Protein AF-A0A9E3LIC2-F1 (afdb_monomer)

pLDDT: mean 91.2, std 12.36, range [37.72, 98.75]

Sequence (199 aa):
MDVQGHLEVRYRPAIDVEEVADLVDVQELLLVLDQEDGPARLAEIGRKRLPRPDDDSPNWGHVRQVAEDVAAFEDVLGDWTYSTQTQGERHQSATVVAAEGTWTLRRSGRSTELALDLAPRIDDEHVLAQLGIGAADRFVLTVKNPRARGEAGLDDDDRADYPDDLQAAFDGNRWAPADPIELLDHVGAEFLLVPVGSD

Foldseek 3Di:
DKWKFKKFWKWWADWPDPDDQAQVRTDWIWIFGFTPPAKTWIKTWPSLADDAQPDPDWTKIFTADIGRGPVVCCVVQAKDWDADPPDGIITTHGIDGQWIDMWMWADDPFFIKIFADIDGPDPDPSHCVNRVNPNAGMWTKKWFQLPDDDDDADDNVQAWDDDPVLSCQCVPPGIGHCVVVCCRNTGRTMMTTHGDDDD

Radius of gyration: 16.98 Å; Cα contacts (8 Å, |Δi|>4): 464; chains: 1; bounding box: 48×37×42 Å

Secondary structure (DSSP, 8-state):
-EEEEEEEEEEEEPTT-SS--SGGGEEEEEEEEEETTS-EEEEEETTSS---TT-SSPEEEEEEEEESSGGGGHHHHS-EEEEETTTEEEEEPPPEEEEEEEEEEEEETTEEEEEEEEEE-SS-HHHHHHTTTTT-SEEEEEEEPTTS--SSSS-GGGS----HHHHHTTTT-SEEES-SGGGGSSTT-EEEEEEPP--

Nearest PDB structures (foldseek):
  5u9m-assembly2_D  TM=1.844E-01  e=1.161E+00  Saccharomyces cerevisiae S288C
  1qup-assembly1_B  TM=1.833E-01  e=1.366E+00  Saccharomyces cerevisiae
  3qrc-assembly1_A  TM=2.089E-01  e=2.344E+00  Yersinia pestis

Structure (mmCIF, N/CA/C/O backbone):
data_AF-A0A9E3LIC2-F1
#
_entry.id   AF-A0A9E3LIC2-F1
#
loop_
_atom_site.group_PDB
_atom_site.id
_atom_site.type_symbol
_atom_site.label_atom_id
_atom_site.label_alt_id
_atom_site.label_comp_id
_atom_site.label_asym_id
_atom_site.label_entity_id
_atom_site.label_seq_id
_atom_site.pdbx_PDB_ins_code
_atom_site.Cartn_x
_atom_site.Cartn_y
_atom_site.Cartn_z
_atom_site.occupancy
_atom_site.B_iso_or_equiv
_atom_site.auth_seq_id
_atom_site.auth_comp_id
_atom_site.auth_asym_id
_atom_site.auth_atom_id
_atom_site.pdbx_PDB_model_num
ATOM 1 N N . MET A 1 1 ? 14.471 7.861 -10.692 1.00 84.31 1 MET A N 1
ATOM 2 C CA . MET A 1 1 ? 13.023 7.979 -10.474 1.00 84.31 1 MET A CA 1
ATOM 3 C C . MET A 1 1 ? 12.781 8.631 -9.125 1.00 84.31 1 MET A C 1
ATOM 5 O O . MET A 1 1 ? 13.516 8.321 -8.186 1.00 84.31 1 MET A O 1
ATOM 9 N N . ASP A 1 2 ? 11.810 9.535 -9.076 1.00 91.81 2 ASP A N 1
ATOM 10 C CA . ASP A 1 2 ? 11.278 10.159 -7.867 1.00 91.81 2 ASP A CA 1
ATOM 11 C C . ASP A 1 2 ? 9.781 10.373 -8.121 1.00 91.81 2 ASP A C 1
ATOM 13 O O . ASP A 1 2 ? 9.427 11.062 -9.080 1.00 91.81 2 ASP A O 1
ATOM 17 N N . VAL A 1 3 ? 8.926 9.681 -7.373 1.00 96.38 3 VAL A N 1
ATOM 18 C CA . VAL A 1 3 ? 7.467 9.789 -7.488 1.00 96.38 3 VAL A CA 1
ATOM 19 C C . VAL A 1 3 ? 6.849 9.963 -6.110 1.00 96.38 3 VAL A C 1
ATOM 21 O O . VAL A 1 3 ? 7.448 9.591 -5.098 1.00 96.38 3 VAL A O 1
ATOM 24 N N . GLN A 1 4 ? 5.630 10.483 -6.075 1.00 98.12 4 GLN A N 1
ATOM 25 C CA . GLN A 1 4 ? 4.919 10.746 -4.836 1.00 98.12 4 GLN A CA 1
ATOM 26 C C . GLN A 1 4 ? 3.406 10.677 -5.029 1.00 98.12 4 GLN A C 1
ATOM 28 O O . GLN A 1 4 ? 2.904 10.623 -6.158 1.00 98.12 4 GLN A O 1
ATOM 33 N N . GLY A 1 5 ? 2.692 10.681 -3.911 1.00 98.25 5 GLY A N 1
ATOM 34 C CA . GLY A 1 5 ? 1.245 10.602 -3.912 1.00 98.25 5 GLY A CA 1
ATOM 35 C C . GLY A 1 5 ? 0.621 10.700 -2.530 1.00 98.25 5 GLY A C 1
ATOM 36 O O . GLY A 1 5 ? 1.312 10.799 -1.509 1.00 98.25 5 GLY A O 1
ATOM 37 N N . HIS A 1 6 ? -0.705 10.630 -2.507 1.00 98.56 6 HIS A N 1
ATOM 38 C CA . HIS A 1 6 ? -1.477 10.457 -1.286 1.00 98.56 6 HIS A CA 1
ATOM 39 C C . HIS A 1 6 ? -1.506 8.979 -0.879 1.00 98.56 6 HIS A C 1
ATOM 41 O O . HIS A 1 6 ? -1.475 8.081 -1.724 1.00 98.56 6 HIS A O 1
ATOM 47 N N . LEU A 1 7 ? -1.514 8.725 0.429 1.00 98.12 7 LEU A N 1
ATOM 48 C CA . LEU A 1 7 ? -1.564 7.388 1.009 1.00 98.12 7 LEU A CA 1
ATOM 49 C C . LEU A 1 7 ? -2.681 7.303 2.045 1.00 98.12 7 LEU A C 1
ATOM 51 O O . LEU A 1 7 ? -2.724 8.114 2.968 1.00 98.12 7 LEU A O 1
ATOM 55 N N . GLU A 1 8 ? -3.469 6.234 1.976 1.00 98.56 8 GLU A N 1
ATOM 56 C CA . GLU A 1 8 ? -4.259 5.747 3.107 1.00 98.56 8 GLU A CA 1
ATOM 57 C C . GLU A 1 8 ? -3.765 4.367 3.553 1.00 98.56 8 GLU A C 1
ATOM 59 O O . GLU A 1 8 ? -3.581 3.455 2.743 1.00 98.56 8 GLU A O 1
ATOM 64 N N . VAL A 1 9 ? -3.602 4.194 4.863 1.00 98.56 9 VAL A N 1
ATOM 65 C CA . VAL A 1 9 ? -3.387 2.894 5.501 1.00 98.56 9 VAL A CA 1
ATOM 66 C C . VAL A 1 9 ? -4.723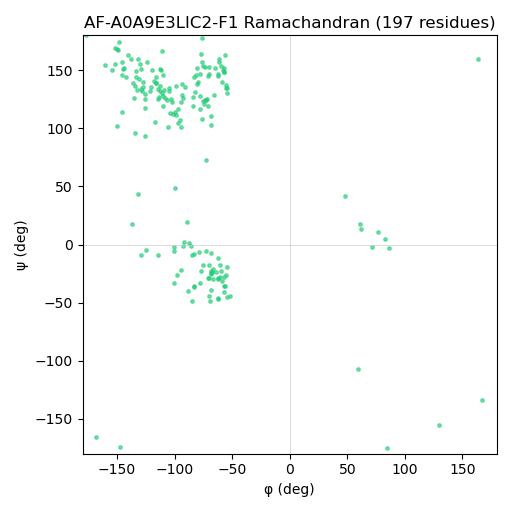 2.435 6.063 1.00 98.56 9 VAL A C 1
ATOM 68 O O . VAL A 1 9 ? -5.245 3.025 7.014 1.00 98.56 9 VAL A O 1
ATOM 71 N N . ARG A 1 10 ? -5.287 1.384 5.471 1.00 98.25 10 ARG A N 1
ATOM 72 C CA . ARG A 1 10 ? -6.613 0.866 5.816 1.00 98.25 10 ARG A CA 1
ATOM 73 C C . ARG A 1 10 ? -6.498 -0.545 6.363 1.00 98.25 10 ARG A C 1
ATOM 75 O O . ARG A 1 10 ? -5.686 -1.324 5.877 1.00 98.25 10 ARG A O 1
ATOM 82 N N . TYR A 1 11 ? -7.323 -0.903 7.335 1.00 97.31 11 TYR A N 1
ATOM 83 C CA . TYR A 1 11 ? -7.462 -2.295 7.760 1.00 97.31 11 TYR A CA 1
ATOM 84 C C . TYR A 1 11 ? -8.894 -2.773 7.568 1.00 97.31 11 TYR A C 1
ATOM 86 O O . TYR A 1 11 ? -9.842 -1.992 7.642 1.00 97.31 11 TYR A O 1
ATOM 94 N N . ARG A 1 12 ? -9.057 -4.071 7.323 1.00 95.50 12 ARG A N 1
ATOM 95 C CA . ARG A 1 12 ? -10.361 -4.733 7.337 1.00 95.50 12 ARG A CA 1
ATOM 96 C C . ARG A 1 12 ? -10.499 -5.508 8.646 1.00 95.50 12 ARG A C 1
ATOM 98 O O . ARG A 1 12 ? -9.640 -6.356 8.897 1.00 95.50 12 ARG A O 1
ATOM 105 N N . PRO A 1 13 ? -11.531 -5.255 9.467 1.00 94.12 13 PRO A N 1
ATOM 106 C CA . PRO A 1 13 ? -11.836 -6.111 10.609 1.00 94.12 13 PRO A CA 1
ATOM 107 C C . PRO A 1 13 ? -12.080 -7.556 10.162 1.00 94.12 13 PRO A C 1
ATOM 109 O O . PRO A 1 13 ? -12.549 -7.797 9.047 1.00 94.12 13 PRO A O 1
ATOM 112 N N . ALA A 1 14 ? -11.765 -8.521 11.018 1.00 92.06 14 ALA A N 1
ATOM 113 C CA . ALA A 1 14 ? -12.143 -9.910 10.814 1.00 92.06 14 ALA A CA 1
ATOM 114 C C . ALA A 1 14 ? -13.671 -10.072 10.777 1.00 92.06 14 ALA A C 1
ATOM 116 O O . ALA A 1 14 ? -14.432 -9.220 11.234 1.00 92.06 14 ALA A O 1
ATOM 117 N N . ILE A 1 15 ? -14.124 -11.178 10.186 1.00 85.44 15 ILE A N 1
ATOM 118 C CA . ILE A 1 15 ? -15.551 -11.506 10.097 1.00 85.44 15 ILE A CA 1
ATOM 119 C C . ILE A 1 15 ? -16.158 -11.514 11.504 1.00 85.44 15 ILE A C 1
ATOM 121 O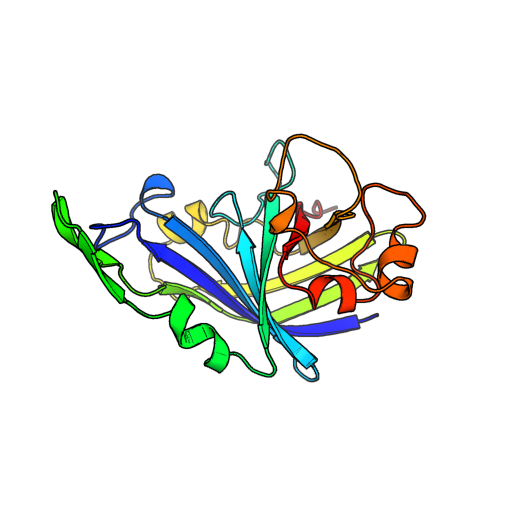 O . ILE A 1 15 ? -15.580 -12.097 12.419 1.00 85.44 15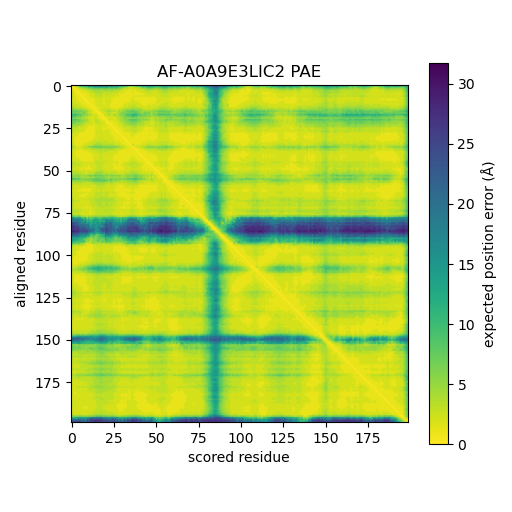 ILE A O 1
ATOM 1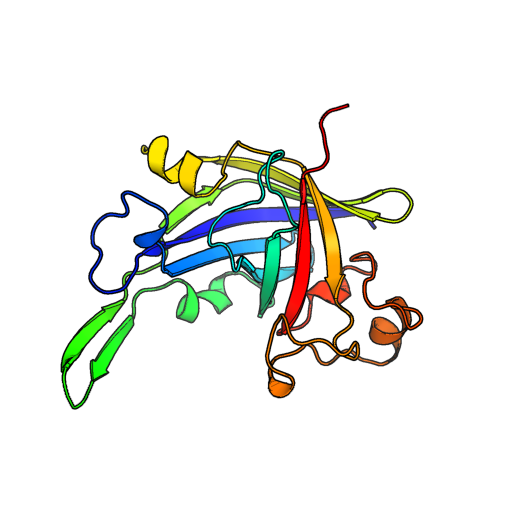25 N N . ASP A 1 16 ? -17.330 -10.894 11.643 1.00 82.12 16 ASP A N 1
ATOM 126 C CA . ASP A 1 16 ? -18.070 -10.761 12.904 1.00 82.12 16 ASP A CA 1
ATOM 127 C C . ASP A 1 16 ? -17.314 -9.997 14.018 1.00 82.12 16 ASP A C 1
ATOM 129 O O . ASP A 1 16 ? -17.691 -10.076 15.188 1.00 82.12 16 ASP A O 1
ATOM 133 N N . VAL A 1 17 ? -16.272 -9.229 13.669 1.00 84.44 17 VAL A N 1
ATOM 134 C CA . VAL A 1 17 ? -15.605 -8.282 14.575 1.00 84.44 17 VAL A CA 1
ATOM 135 C C . VAL A 1 17 ? -16.157 -6.875 14.353 1.00 84.44 17 VAL A C 1
ATOM 137 O O . VAL A 1 17 ? -15.998 -6.287 13.282 1.00 84.44 17 VAL A O 1
ATOM 140 N N . GLU A 1 18 ? -16.791 -6.326 15.389 1.00 79.81 18 GLU A N 1
ATOM 141 C CA . GLU A 1 18 ? -17.309 -4.950 15.392 1.00 79.81 18 GLU A CA 1
ATOM 142 C C . GLU A 1 18 ? -16.225 -3.922 15.750 1.00 79.81 18 GLU A C 1
ATOM 144 O O . GLU A 1 18 ? -16.201 -2.828 15.189 1.00 79.81 18 GLU A O 1
ATOM 149 N N . GLU A 1 19 ? -15.311 -4.281 16.654 1.00 85.25 19 GLU A N 1
ATOM 150 C CA . GLU A 1 19 ? -14.238 -3.419 17.150 1.00 85.25 19 GLU A CA 1
ATOM 151 C C . GLU A 1 19 ? -12.928 -4.208 17.188 1.00 85.25 19 GLU A C 1
ATOM 153 O O . GLU A 1 19 ? -12.866 -5.298 17.754 1.00 85.25 19 GLU A O 1
ATOM 158 N N . VAL A 1 20 ? -11.890 -3.667 16.550 1.00 90.25 20 VAL A N 1
ATOM 159 C CA . VAL A 1 20 ? -10.560 -4.282 16.500 1.00 90.25 20 VAL A CA 1
ATOM 160 C C . VAL A 1 20 ? -9.800 -3.894 17.756 1.00 90.25 20 VAL A C 1
ATOM 162 O O . VAL A 1 20 ? -9.544 -2.712 17.959 1.00 90.25 20 VAL A O 1
ATOM 165 N N . ALA A 1 21 ? -9.405 -4.875 18.566 1.00 89.50 21 ALA A N 1
ATOM 166 C CA . ALA A 1 21 ? -8.557 -4.641 19.731 1.00 89.50 21 ALA A CA 1
ATOM 167 C C . ALA A 1 21 ? -7.093 -4.992 19.442 1.00 89.50 21 ALA A C 1
ATOM 169 O O . ALA A 1 21 ? -6.186 -4.347 19.966 1.00 89.50 21 ALA A O 1
ATOM 170 N N . ASP A 1 22 ? -6.837 -6.002 18.606 1.00 92.12 22 ASP A N 1
ATOM 171 C CA . ASP A 1 22 ? -5.477 -6.422 18.275 1.00 92.12 22 ASP A CA 1
ATOM 172 C C . ASP A 1 22 ? -5.324 -6.973 16.841 1.00 92.12 22 ASP A C 1
ATOM 174 O O . ASP A 1 22 ? -6.222 -6.902 16.006 1.00 92.12 22 ASP A O 1
ATOM 178 N N . LEU A 1 23 ? -4.135 -7.487 16.510 1.00 90.69 23 LEU A N 1
ATOM 179 C CA . LEU A 1 23 ? -3.815 -7.953 15.159 1.00 90.69 23 LEU A CA 1
ATOM 180 C C . LEU A 1 23 ? -4.597 -9.214 14.733 1.00 90.69 23 LEU A C 1
ATOM 182 O O . LEU A 1 23 ? -4.727 -9.457 13.531 1.00 90.69 23 LEU A O 1
ATOM 186 N N . VAL A 1 24 ? -5.092 -10.036 15.671 1.00 92.56 24 VAL A N 1
ATOM 187 C CA . VAL A 1 24 ? -5.930 -11.207 15.345 1.00 92.56 24 VAL A CA 1
ATOM 188 C C . VAL A 1 24 ? -7.304 -10.784 14.832 1.00 92.56 24 VAL A C 1
ATOM 190 O O . VAL A 1 24 ? -7.868 -11.466 13.975 1.00 92.56 24 VAL A O 1
ATOM 193 N N . ASP A 1 25 ? -7.773 -9.621 15.277 1.00 94.00 25 ASP A N 1
ATOM 194 C CA . ASP A 1 25 ? -9.031 -9.001 14.865 1.00 94.00 25 ASP A CA 1
ATOM 195 C C . ASP A 1 25 ? -8.923 -8.302 13.504 1.00 94.00 25 ASP A C 1
ATOM 197 O O . ASP A 1 25 ? -9.921 -7.848 12.948 1.00 94.00 25 ASP A O 1
ATOM 201 N N . VAL A 1 26 ? -7.719 -8.221 12.934 1.00 95.75 26 VAL A N 1
ATOM 202 C CA . VAL A 1 26 ? -7.486 -7.684 11.594 1.00 95.75 26 VAL A CA 1
ATOM 203 C C . VAL A 1 26 ? -7.502 -8.828 10.586 1.00 95.75 26 VAL A C 1
ATOM 205 O O . VAL A 1 26 ? -6.786 -9.824 10.716 1.00 95.75 26 VAL A O 1
ATOM 208 N N . GLN A 1 27 ? -8.286 -8.687 9.525 1.00 95.00 27 GLN A N 1
ATOM 209 C CA . GLN A 1 27 ? -8.267 -9.597 8.386 1.00 95.00 27 GLN A CA 1
ATOM 210 C C . GLN A 1 27 ? -7.184 -9.214 7.382 1.00 95.00 27 GLN A C 1
ATOM 212 O O . GLN A 1 27 ? -6.408 -10.074 6.977 1.00 95.00 27 GLN A O 1
ATOM 217 N N . GLU A 1 28 ? -7.124 -7.936 7.012 1.00 96.38 28 GLU A N 1
ATOM 218 C CA . GLU A 1 28 ? -6.271 -7.412 5.941 1.00 96.38 28 GLU A CA 1
ATOM 219 C C . GLU A 1 28 ? -5.722 -6.043 6.352 1.00 96.38 28 GLU A C 1
ATOM 221 O O . GLU A 1 28 ? -6.432 -5.259 6.984 1.00 96.38 28 GLU A O 1
ATOM 226 N N . LEU A 1 29 ? -4.481 -5.746 5.958 1.00 98.31 29 LEU A N 1
ATOM 227 C CA . LEU A 1 29 ? -3.942 -4.386 5.944 1.00 98.31 29 LEU A CA 1
ATOM 228 C C . LEU A 1 29 ? -3.679 -3.992 4.494 1.00 98.31 29 LEU A C 1
ATOM 230 O O . LEU A 1 29 ? -2.937 -4.679 3.791 1.00 98.31 29 LEU A O 1
ATOM 234 N N . LEU A 1 30 ? -4.262 -2.874 4.084 1.00 98.62 30 LEU A N 1
ATOM 235 C CA . LEU A 1 30 ? -4.225 -2.344 2.734 1.00 98.62 30 LEU A CA 1
ATOM 236 C C . LEU A 1 30 ? -3.545 -0.972 2.719 1.00 98.62 30 LEU A C 1
ATOM 238 O O . LEU A 1 30 ? -3.763 -0.146 3.607 1.00 98.62 30 LEU A O 1
ATOM 242 N N . LEU A 1 31 ? -2.748 -0.725 1.687 1.00 98.69 31 LEU A N 1
ATOM 243 C CA . LEU A 1 31 ? -2.203 0.585 1.352 1.00 98.69 31 LEU A CA 1
ATOM 244 C C . LEU A 1 31 ? -2.887 1.066 0.072 1.00 98.69 31 LEU A C 1
ATOM 246 O O . LEU A 1 31 ? -2.775 0.408 -0.963 1.00 98.69 31 LEU A O 1
ATOM 250 N N . VAL A 1 32 ? -3.587 2.197 0.146 1.00 98.69 32 VAL A N 1
ATOM 251 C CA . VAL A 1 32 ? -4.134 2.896 -1.024 1.00 98.69 32 VAL A CA 1
ATOM 252 C C . VAL A 1 32 ? -3.132 3.970 -1.419 1.00 98.69 32 VAL A C 1
ATOM 254 O O . VAL A 1 32 ? -2.977 4.953 -0.703 1.00 98.69 32 VAL A O 1
ATOM 257 N N . LEU A 1 33 ? -2.420 3.757 -2.520 1.00 98.62 33 LEU A N 1
ATOM 258 C CA . LEU A 1 33 ? -1.378 4.647 -3.030 1.00 98.62 33 LEU A CA 1
ATOM 259 C C . LEU A 1 33 ? -1.922 5.392 -4.249 1.00 98.62 33 LEU A C 1
ATOM 261 O O . LEU A 1 33 ? -1.972 4.821 -5.335 1.00 98.62 33 LEU A O 1
ATOM 265 N N . ASP A 1 34 ? -2.320 6.647 -4.071 1.00 98.31 34 ASP A N 1
ATOM 266 C CA . ASP A 1 34 ? -2.846 7.512 -5.132 1.00 98.31 34 ASP A CA 1
ATOM 267 C C . ASP A 1 34 ? -1.726 8.407 -5.678 1.00 98.31 34 ASP A C 1
ATOM 269 O O . ASP A 1 34 ? -1.258 9.311 -4.983 1.00 98.31 34 ASP A O 1
ATOM 273 N N . GLN A 1 35 ? -1.208 8.102 -6.868 1.00 98.00 35 GLN A N 1
ATOM 274 C CA . GLN A 1 35 ? -0.049 8.790 -7.448 1.00 98.00 35 GLN A CA 1
ATOM 275 C C . GLN A 1 35 ? -0.473 10.102 -8.132 1.00 98.00 35 GLN A C 1
ATOM 277 O O . GLN A 1 35 ? -1.352 10.079 -8.982 1.00 98.00 35 GLN A O 1
ATOM 282 N N . GLU A 1 36 ? 0.204 11.227 -7.853 1.00 95.19 36 GLU A N 1
ATOM 283 C CA . GLU A 1 36 ? -0.205 12.564 -8.354 1.00 95.19 36 GLU A CA 1
ATOM 284 C C . GLU A 1 36 ? -0.319 12.664 -9.890 1.00 95.19 36 GLU A C 1
ATOM 286 O O . GLU A 1 36 ? -1.200 13.350 -10.400 1.00 95.19 36 GLU A O 1
ATOM 291 N N . ASP A 1 37 ? 0.552 11.965 -10.621 1.00 92.62 37 ASP A N 1
ATOM 292 C CA . ASP A 1 37 ? 0.604 11.945 -12.090 1.00 92.62 37 ASP A CA 1
ATOM 293 C C . ASP A 1 37 ? 0.697 10.500 -12.618 1.00 92.62 37 ASP A C 1
ATOM 295 O O . ASP A 1 37 ? 1.522 10.172 -13.477 1.00 92.62 37 ASP A O 1
ATOM 299 N N . GLY A 1 38 ? -0.081 9.579 -12.051 1.00 95.94 38 GLY A N 1
ATOM 300 C CA . GLY A 1 38 ? -0.051 8.180 -12.469 1.00 95.94 38 GLY A CA 1
ATOM 301 C C . GLY A 1 38 ? -1.197 7.353 -11.905 1.00 95.94 38 GLY A C 1
ATOM 302 O O . GLY A 1 38 ? -2.172 7.916 -11.423 1.00 95.94 38 GLY A O 1
ATOM 303 N N . PRO A 1 39 ? -1.102 6.017 -11.987 1.00 97.94 39 PRO A N 1
ATOM 304 C CA . PRO A 1 39 ? -2.166 5.150 -11.517 1.00 97.94 39 PRO A CA 1
ATOM 305 C C . PRO A 1 39 ? -2.217 5.100 -9.988 1.00 97.94 39 PRO A C 1
ATOM 307 O O . PRO A 1 39 ? -1.195 5.198 -9.296 1.00 97.94 39 PRO A O 1
ATOM 310 N N . ALA A 1 40 ? -3.411 4.833 -9.476 1.00 98.50 40 ALA A N 1
ATOM 311 C CA . ALA A 1 40 ? -3.609 4.396 -8.112 1.00 98.50 40 ALA A CA 1
ATOM 312 C C . ALA A 1 40 ? -3.271 2.903 -7.976 1.00 98.50 40 ALA A C 1
ATOM 314 O O . ALA A 1 40 ? -3.515 2.095 -8.880 1.00 98.50 40 ALA A O 1
ATOM 315 N N . ARG A 1 41 ? -2.738 2.511 -6.817 1.00 98.62 41 ARG A N 1
ATOM 316 C CA . ARG A 1 41 ? -2.432 1.114 -6.480 1.00 98.62 41 ARG A CA 1
ATOM 317 C C . ARG A 1 41 ? -3.054 0.758 -5.140 1.00 98.62 41 ARG A C 1
ATOM 319 O O . ARG A 1 41 ? -2.874 1.475 -4.159 1.00 98.62 41 ARG A O 1
ATOM 326 N N . LEU A 1 42 ? -3.729 -0.383 -5.090 1.00 98.75 42 LEU A N 1
ATOM 327 C CA . LEU A 1 42 ? -4.152 -1.015 -3.850 1.00 98.75 42 LEU A CA 1
ATOM 328 C C . LEU A 1 42 ? -3.188 -2.156 -3.550 1.00 98.75 42 LEU A C 1
ATOM 330 O O . LEU A 1 42 ? -3.168 -3.152 -4.274 1.00 98.75 42 LEU A O 1
ATOM 334 N N . ALA A 1 43 ? -2.395 -2.022 -2.495 1.00 98.69 43 ALA A N 1
ATOM 335 C CA . ALA A 1 43 ? -1.462 -3.055 -2.064 1.00 98.69 43 ALA A CA 1
ATOM 336 C C . ALA A 1 43 ? -1.916 -3.700 -0.753 1.00 98.69 43 ALA A C 1
ATOM 338 O O . ALA A 1 43 ? -2.449 -3.022 0.118 1.00 98.69 43 ALA A O 1
ATOM 339 N N . GLU A 1 44 ? -1.663 -4.994 -0.588 1.00 98.56 44 GLU A N 1
ATOM 340 C CA . GLU A 1 44 ? -1.970 -5.739 0.633 1.00 98.56 44 GLU A CA 1
ATOM 341 C C . GLU A 1 44 ? -0.685 -6.183 1.335 1.00 98.56 44 GLU A C 1
ATOM 343 O O . GLU A 1 44 ? 0.250 -6.673 0.697 1.00 98.56 44 GLU A O 1
ATOM 348 N N . ILE A 1 45 ? -0.637 -6.025 2.660 1.00 98.06 45 ILE A N 1
ATOM 349 C CA . ILE A 1 45 ? 0.506 -6.404 3.496 1.00 98.06 45 ILE A CA 1
ATOM 350 C C . ILE A 1 45 ? 0.186 -7.693 4.253 1.00 98.06 45 ILE A C 1
ATOM 352 O O . ILE A 1 45 ? -0.632 -7.706 5.173 1.00 98.06 45 ILE A O 1
ATOM 356 N N . GLY A 1 46 ? 0.895 -8.779 3.936 1.00 95.25 46 GLY A N 1
ATOM 357 C CA . GLY A 1 46 ? 0.540 -10.122 4.415 1.00 95.25 46 GLY A CA 1
ATOM 358 C C . GLY A 1 46 ? 0.675 -10.330 5.927 1.00 95.25 46 GLY A C 1
ATOM 359 O O . GLY A 1 46 ? 0.043 -11.219 6.490 1.00 95.25 46 GLY A O 1
ATOM 360 N N . ARG A 1 47 ? 1.470 -9.502 6.620 1.00 95.38 47 ARG A N 1
ATOM 361 C CA . ARG A 1 47 ? 1.565 -9.527 8.094 1.00 95.38 47 ARG A CA 1
ATOM 362 C C . ARG A 1 47 ? 0.499 -8.700 8.803 1.00 95.38 47 ARG A C 1
ATOM 364 O O . ARG A 1 47 ? 0.514 -8.661 10.030 1.00 95.38 47 ARG A O 1
ATOM 371 N N . LYS A 1 48 ? -0.378 -8.023 8.053 1.00 97.06 48 LYS A N 1
ATOM 372 C CA . LYS A 1 48 ? -1.446 -7.158 8.577 1.00 97.06 48 LYS A CA 1
ATOM 373 C C . LYS A 1 48 ? -0.945 -5.957 9.397 1.00 97.06 48 LYS A C 1
ATOM 375 O O . LYS A 1 48 ? -1.717 -5.300 10.082 1.00 97.06 48 LYS A O 1
ATOM 380 N N . ARG A 1 49 ? 0.357 -5.669 9.316 1.00 97.19 49 ARG A N 1
ATOM 381 C CA . ARG A 1 49 ? 1.035 -4.535 9.953 1.00 97.19 49 ARG A CA 1
ATOM 382 C C . ARG A 1 49 ? 2.160 -4.017 9.063 1.00 97.19 49 ARG A C 1
ATOM 384 O O . ARG A 1 49 ? 2.775 -4.800 8.331 1.00 97.19 49 ARG A O 1
ATOM 391 N N . LEU A 1 50 ? 2.467 -2.728 9.161 1.00 97.38 50 LEU A N 1
ATOM 392 C CA . LEU A 1 50 ? 3.685 -2.153 8.599 1.00 97.38 50 LEU A CA 1
ATOM 393 C C . LEU A 1 50 ? 4.932 -2.723 9.306 1.00 97.38 50 LEU A C 1
ATOM 395 O O . LEU A 1 50 ? 4.842 -3.137 10.469 1.00 97.38 50 LEU A O 1
ATOM 399 N N . PRO A 1 51 ? 6.083 -2.795 8.611 1.00 96.00 51 PRO A N 1
ATOM 400 C CA . PRO A 1 51 ? 7.316 -3.299 9.206 1.00 96.00 51 PRO A CA 1
ATOM 401 C C . PRO A 1 51 ? 7.784 -2.443 10.382 1.00 96.00 51 PRO A C 1
ATOM 403 O O . PRO A 1 51 ? 7.682 -1.216 10.348 1.00 96.00 51 PRO A O 1
ATOM 406 N N . ARG A 1 52 ? 8.374 -3.087 11.386 1.00 94.75 52 ARG A N 1
ATOM 407 C CA . ARG A 1 52 ? 9.023 -2.424 12.522 1.00 94.75 52 ARG A CA 1
ATOM 408 C C . ARG A 1 52 ? 10.537 -2.641 12.486 1.00 94.75 52 ARG A C 1
ATOM 410 O O . ARG A 1 52 ? 10.969 -3.686 12.000 1.00 94.75 52 ARG A O 1
ATOM 417 N N . PRO A 1 53 ? 11.355 -1.704 13.005 1.00 92.12 53 PRO A N 1
ATOM 418 C CA . PRO A 1 53 ? 12.817 -1.831 13.006 1.00 92.12 53 PRO A CA 1
ATOM 419 C C . PRO A 1 53 ? 13.358 -3.114 13.658 1.00 92.12 53 PRO A C 1
ATOM 421 O O . PRO A 1 53 ? 14.448 -3.559 13.311 1.00 92.12 53 PRO A O 1
ATOM 424 N N . ASP A 1 54 ? 12.609 -3.695 14.595 1.00 89.50 54 ASP A N 1
ATOM 425 C CA . ASP A 1 54 ? 12.928 -4.919 15.331 1.00 89.50 54 ASP A CA 1
ATOM 426 C C . ASP A 1 54 ? 12.381 -6.208 14.686 1.00 89.50 54 ASP A C 1
ATOM 428 O O . ASP A 1 54 ? 12.571 -7.286 15.246 1.00 89.50 54 ASP A O 1
ATOM 432 N N . ASP A 1 55 ? 11.724 -6.138 13.521 1.00 90.19 55 ASP A N 1
ATOM 433 C CA . ASP A 1 55 ? 11.230 -7.335 12.833 1.00 90.19 55 ASP A CA 1
ATOM 434 C C . ASP A 1 55 ? 12.398 -8.226 12.350 1.00 90.19 55 ASP A C 1
ATOM 436 O O . ASP A 1 55 ? 13.276 -7.803 11.597 1.00 90.19 55 ASP A O 1
ATOM 440 N N . ASP A 1 56 ? 12.347 -9.519 12.686 1.00 89.25 56 ASP A N 1
ATOM 441 C CA . ASP A 1 56 ? 13.375 -10.512 12.317 1.00 89.25 56 ASP A CA 1
ATOM 442 C C . ASP A 1 56 ? 13.430 -10.835 10.810 1.00 89.25 56 ASP A C 1
ATOM 444 O O . ASP A 1 56 ? 14.264 -11.614 10.341 1.00 89.25 56 ASP A O 1
ATOM 448 N N . SER A 1 57 ? 12.474 -10.328 10.033 1.00 88.62 57 SER A N 1
ATOM 449 C CA . SER A 1 57 ? 12.377 -10.594 8.597 1.00 88.62 57 SER A CA 1
ATOM 450 C C . SER A 1 57 ? 11.513 -9.555 7.881 1.00 88.62 57 SER A C 1
ATOM 452 O O . SER A 1 57 ? 10.608 -8.999 8.505 1.00 88.62 57 SER A O 1
ATOM 454 N N . PRO A 1 58 ? 11.735 -9.336 6.570 1.00 92.38 58 PRO A N 1
ATOM 455 C CA . PRO A 1 58 ? 10.968 -8.376 5.776 1.00 92.38 58 PRO A CA 1
ATOM 456 C C . PRO A 1 58 ? 9.462 -8.653 5.797 1.00 92.38 58 PRO A C 1
ATOM 458 O O . PRO A 1 58 ? 9.052 -9.820 5.803 1.00 92.38 58 PRO A O 1
ATOM 461 N N . ASN A 1 59 ? 8.637 -7.605 5.710 1.00 95.38 59 ASN A N 1
ATOM 462 C CA . ASN A 1 59 ? 7.212 -7.811 5.457 1.00 95.38 59 ASN A CA 1
ATOM 463 C C . ASN A 1 59 ? 6.983 -7.963 3.965 1.00 95.38 59 ASN A C 1
ATOM 465 O O . ASN A 1 59 ? 7.380 -7.118 3.164 1.00 95.38 59 ASN A O 1
ATOM 469 N N . TRP A 1 60 ? 6.311 -9.048 3.619 1.00 97.12 60 TRP A N 1
ATOM 470 C CA . TRP A 1 60 ? 5.830 -9.296 2.277 1.00 97.12 60 TRP A CA 1
ATOM 471 C C . TRP A 1 60 ? 4.497 -8.585 2.043 1.00 97.12 60 TRP A C 1
ATOM 473 O O . TRP A 1 60 ? 3.652 -8.518 2.942 1.00 97.12 60 TRP A O 1
ATOM 483 N N . GLY A 1 61 ? 4.318 -8.093 0.826 1.00 98.00 61 GLY A N 1
ATOM 484 C CA . GLY A 1 61 ? 3.052 -7.599 0.316 1.00 98.00 61 GLY A CA 1
ATOM 485 C C . GLY A 1 61 ? 2.942 -7.829 -1.183 1.00 98.00 61 GLY A C 1
ATOM 486 O O . GLY A 1 61 ? 3.892 -8.282 -1.826 1.00 98.00 61 GLY A O 1
ATOM 487 N N . HIS A 1 62 ? 1.778 -7.525 -1.739 1.00 98.56 62 HIS A N 1
ATOM 488 C CA . HIS A 1 62 ? 1.558 -7.581 -3.178 1.00 98.56 62 HIS A CA 1
ATOM 489 C C . HIS A 1 62 ? 0.588 -6.495 -3.634 1.00 98.56 62 HIS A C 1
ATOM 491 O O . HIS A 1 62 ? -0.216 -5.990 -2.850 1.00 98.56 62 HIS A O 1
ATOM 497 N N . VAL A 1 63 ? 0.668 -6.131 -4.910 1.00 98.75 63 VAL A N 1
ATOM 498 C CA . VAL A 1 63 ? -0.304 -5.245 -5.554 1.00 98.75 63 VAL A CA 1
ATOM 499 C C . VAL A 1 63 ? -1.555 -6.053 -5.883 1.00 98.75 63 VAL A C 1
ATOM 501 O O . VAL A 1 63 ? -1.509 -6.993 -6.675 1.00 98.75 63 VAL A O 1
ATOM 504 N N . ARG A 1 64 ? -2.674 -5.690 -5.261 1.00 98.06 64 ARG A N 1
ATOM 505 C CA . ARG A 1 64 ? -3.972 -6.351 -5.417 1.00 98.06 64 ARG A CA 1
ATOM 506 C C . ARG A 1 64 ? -4.773 -5.762 -6.572 1.00 98.06 64 ARG A C 1
ATOM 508 O O . ARG A 1 64 ? -5.413 -6.509 -7.304 1.00 98.06 64 ARG A O 1
ATOM 515 N N . GLN A 1 65 ? -4.741 -4.440 -6.740 1.00 98.56 65 GLN A N 1
ATOM 516 C CA . GLN A 1 65 ? -5.366 -3.744 -7.868 1.00 98.56 65 GLN A CA 1
ATOM 517 C C . GLN A 1 65 ? -4.533 -2.541 -8.314 1.00 98.56 65 GLN A C 1
ATOM 519 O O . GLN A 1 65 ? -3.830 -1.927 -7.511 1.00 98.56 65 GLN A O 1
ATOM 524 N N . VAL A 1 66 ? -4.655 -2.202 -9.597 1.00 98.50 66 VAL A N 1
ATOM 525 C CA . VAL A 1 66 ? -4.095 -0.998 -10.220 1.00 98.50 66 VAL A CA 1
ATOM 526 C C . VAL A 1 66 ? -5.203 -0.365 -11.047 1.00 98.50 66 VAL A C 1
ATOM 528 O O . VAL A 1 66 ? -5.903 -1.074 -11.771 1.00 98.50 66 VAL A O 1
ATOM 531 N N . ALA A 1 67 ? -5.384 0.943 -10.918 1.00 98.25 67 ALA A N 1
ATOM 532 C CA . ALA A 1 67 ? -6.448 1.674 -11.593 1.00 98.25 67 ALA A CA 1
ATOM 533 C C . ALA A 1 67 ? -6.018 3.108 -11.913 1.00 98.25 67 ALA A C 1
ATOM 535 O O . ALA A 1 67 ? -5.005 3.586 -11.410 1.00 98.25 67 ALA A O 1
ATOM 536 N N . GLU A 1 68 ? -6.789 3.800 -12.750 1.00 97.19 68 GLU A N 1
ATOM 537 C CA . GLU A 1 68 ? -6.549 5.217 -13.054 1.00 97.19 68 GLU A CA 1
ATOM 538 C C . GLU A 1 68 ? -6.790 6.120 -11.834 1.00 97.19 68 GLU A C 1
ATOM 540 O O . GLU A 1 68 ? -6.132 7.146 -11.707 1.00 97.19 68 GLU A O 1
ATOM 545 N N . ASP A 1 69 ? -7.691 5.727 -10.928 1.00 94.75 69 ASP A N 1
ATOM 546 C CA . ASP A 1 69 ? -8.005 6.452 -9.698 1.00 94.75 69 ASP A CA 1
ATOM 547 C C . ASP A 1 69 ? -8.457 5.502 -8.571 1.00 94.75 69 ASP A C 1
ATOM 549 O O . ASP A 1 69 ? -8.735 4.318 -8.786 1.00 94.75 69 ASP A O 1
ATOM 553 N N . VAL A 1 70 ? -8.528 6.030 -7.345 1.00 95.44 70 VAL A N 1
ATOM 554 C CA . VAL A 1 70 ? -8.883 5.263 -6.139 1.00 95.44 70 VAL A CA 1
ATOM 555 C C . VAL A 1 70 ? -10.345 4.814 -6.080 1.00 95.44 70 VAL A C 1
ATOM 557 O O . VAL A 1 70 ? -10.661 3.908 -5.306 1.00 95.44 70 VAL A O 1
ATOM 560 N N . ALA A 1 71 ? -11.251 5.409 -6.865 1.00 93.31 71 ALA A N 1
ATOM 561 C CA . ALA A 1 71 ? -12.670 5.055 -6.821 1.00 93.31 71 ALA A CA 1
ATOM 562 C C . ALA A 1 71 ? -12.912 3.640 -7.365 1.00 93.31 71 ALA A C 1
ATOM 564 O O . ALA A 1 71 ? -13.837 2.959 -6.927 1.00 93.31 71 ALA A O 1
ATOM 565 N N . ALA A 1 72 ? -12.028 3.147 -8.237 1.00 95.94 72 ALA A N 1
ATOM 566 C CA . ALA A 1 72 ? -12.056 1.768 -8.720 1.00 95.94 72 ALA A CA 1
ATOM 567 C C . ALA A 1 72 ? -11.897 0.711 -7.608 1.00 95.94 72 ALA A C 1
ATOM 569 O O . ALA A 1 72 ? -12.233 -0.452 -7.816 1.00 95.94 72 ALA A O 1
ATOM 570 N N . PHE A 1 73 ? -11.403 1.093 -6.424 1.00 96.19 73 PHE A N 1
ATOM 571 C CA . PHE A 1 73 ? -11.193 0.173 -5.306 1.00 96.19 73 PHE A CA 1
ATOM 572 C C . PHE A 1 73 ? -12.425 0.009 -4.405 1.00 96.19 73 PHE A C 1
ATOM 574 O O . PHE A 1 73 ? -12.353 -0.738 -3.430 1.00 96.19 73 PHE A O 1
ATOM 581 N N . GLU A 1 74 ? -13.554 0.665 -4.706 1.00 92.00 74 GLU A N 1
ATOM 582 C CA . GLU A 1 74 ? -14.772 0.642 -3.877 1.00 92.00 74 GLU A CA 1
ATOM 583 C C . GLU A 1 74 ? -15.226 -0.785 -3.532 1.00 92.00 74 GLU A C 1
ATOM 585 O O . GLU A 1 74 ? -15.459 -1.081 -2.359 1.00 92.00 74 GLU A O 1
ATOM 590 N N . ASP A 1 75 ? -15.223 -1.696 -4.508 1.00 91.25 75 ASP A N 1
ATOM 591 C CA . ASP A 1 75 ? -15.608 -3.100 -4.314 1.00 91.25 75 ASP A CA 1
ATOM 592 C C . ASP A 1 75 ? -14.721 -3.836 -3.298 1.00 91.25 75 ASP A C 1
ATOM 594 O O . ASP A 1 75 ? -15.173 -4.785 -2.664 1.00 91.25 75 ASP A O 1
ATOM 598 N N . VAL A 1 76 ? -13.459 -3.419 -3.132 1.00 92.44 76 VAL A N 1
ATOM 599 C CA . VAL A 1 76 ? -12.524 -3.996 -2.152 1.00 92.44 76 VAL A CA 1
ATOM 600 C C . VAL A 1 76 ? -12.508 -3.215 -0.847 1.00 92.44 76 VAL A C 1
ATOM 602 O O . VAL A 1 76 ? -12.104 -3.771 0.169 1.00 92.44 76 VAL A O 1
ATOM 605 N N . LEU A 1 77 ? -12.921 -1.950 -0.827 1.00 92.50 77 LEU A N 1
ATOM 606 C CA . LEU A 1 77 ? -12.840 -1.092 0.358 1.00 92.50 77 LEU A CA 1
ATOM 607 C C . LEU A 1 77 ? -14.161 -1.008 1.137 1.00 92.50 77 LEU A C 1
ATOM 609 O O . LEU A 1 77 ? -14.119 -0.784 2.350 1.00 92.50 77 LEU A O 1
ATOM 613 N N . GLY A 1 78 ? -15.298 -1.219 0.472 1.00 86.44 78 GLY A N 1
ATOM 614 C CA . GLY A 1 78 ? -16.644 -1.207 1.049 1.00 86.44 78 GLY A CA 1
ATOM 615 C C . GLY A 1 78 ? -17.003 -2.460 1.857 1.00 86.44 78 GLY A C 1
ATOM 616 O O . GLY A 1 78 ? -16.207 -3.401 1.995 1.00 86.44 78 GLY A O 1
ATOM 617 N N . ASP A 1 79 ? -18.205 -2.451 2.438 1.00 75.12 79 ASP A N 1
ATOM 618 C CA . ASP A 1 79 ? -18.808 -3.623 3.071 1.00 75.12 79 ASP A CA 1
ATOM 619 C C . ASP A 1 79 ? -19.442 -4.546 2.024 1.00 75.12 79 ASP A C 1
ATOM 621 O O . ASP A 1 79 ? -19.881 -4.113 0.959 1.00 75.12 79 ASP A O 1
ATOM 625 N N . TRP A 1 80 ? -19.503 -5.839 2.330 1.00 67.31 80 TRP A N 1
ATOM 626 C CA . TRP A 1 80 ? -20.276 -6.780 1.526 1.00 67.31 80 TRP A CA 1
ATOM 627 C C . TRP A 1 80 ? -20.894 -7.866 2.400 1.00 67.31 80 TRP A C 1
ATOM 629 O O . TRP A 1 80 ? -20.325 -8.326 3.392 1.00 67.31 80 TRP A O 1
ATOM 639 N N . THR A 1 81 ? -22.085 -8.314 2.009 1.00 52.81 81 THR A N 1
ATOM 640 C CA . THR A 1 81 ? -22.820 -9.379 2.700 1.00 52.81 81 THR A CA 1
ATOM 641 C C . THR A 1 81 ? -22.912 -10.594 1.785 1.00 52.81 81 THR A C 1
ATOM 643 O O . THR A 1 81 ? -23.370 -10.473 0.649 1.00 52.81 81 THR A O 1
ATOM 646 N N . TYR A 1 82 ? -22.508 -11.776 2.264 1.00 49.84 82 TYR A N 1
ATOM 647 C CA . TYR A 1 82 ? -22.700 -13.028 1.527 1.00 49.84 82 TYR A CA 1
ATOM 648 C C . TYR A 1 82 ? -23.393 -14.086 2.389 1.00 49.84 82 TYR A C 1
ATOM 650 O O . TYR A 1 82 ? -23.134 -14.245 3.583 1.00 49.84 82 TYR A O 1
ATOM 658 N N . SER A 1 83 ? -24.309 -14.827 1.764 1.00 37.72 83 SER A N 1
ATOM 659 C CA . SER A 1 83 ? -25.012 -15.942 2.397 1.00 37.72 83 SER A CA 1
ATOM 660 C C . SER A 1 83 ? -24.265 -17.242 2.117 1.00 37.72 83 SER A C 1
ATOM 662 O O . SER A 1 83 ? -23.980 -17.582 0.967 1.00 37.72 83 SER A O 1
ATOM 664 N N . THR A 1 84 ? -23.930 -17.998 3.164 1.00 47.28 84 THR A N 1
ATOM 665 C CA . THR A 1 84 ? -23.362 -19.343 2.994 1.00 47.28 84 THR A CA 1
ATOM 666 C C . THR A 1 84 ? -24.456 -20.390 3.172 1.00 47.28 84 THR A C 1
ATOM 668 O O . THR A 1 84 ? -25.251 -20.319 4.109 1.00 47.28 84 THR A O 1
ATOM 671 N N . GLN A 1 85 ? -24.491 -21.401 2.296 1.00 43.06 85 GLN A N 1
ATOM 672 C CA . GLN A 1 85 ? -25.543 -22.435 2.289 1.00 43.06 85 GLN A CA 1
ATOM 673 C C . GLN A 1 85 ? -25.596 -23.293 3.568 1.00 43.06 85 GLN A C 1
ATOM 675 O O . GLN A 1 85 ? -26.556 -24.031 3.768 1.00 43.06 85 GLN A O 1
ATOM 680 N N . THR A 1 86 ? -24.590 -23.205 4.441 1.00 54.12 86 THR A N 1
ATOM 681 C CA . THR A 1 86 ? -24.478 -24.046 5.641 1.00 54.12 86 THR A CA 1
ATOM 682 C C . THR A 1 86 ? -24.228 -23.290 6.947 1.00 54.12 86 THR A C 1
ATOM 684 O O . THR A 1 86 ? -24.282 -23.933 7.990 1.00 54.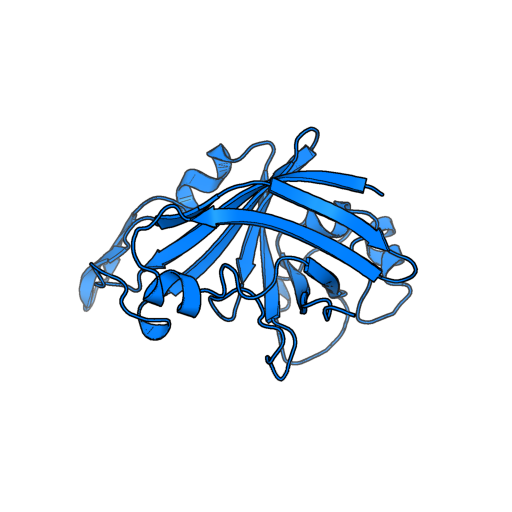12 86 THR A O 1
ATOM 687 N N . GLN A 1 87 ? -23.953 -21.975 6.942 1.00 48.31 87 GLN A N 1
ATOM 688 C CA . GLN A 1 87 ? -23.553 -21.245 8.164 1.00 48.31 87 GLN A CA 1
ATOM 689 C C . GLN A 1 87 ? -24.208 -19.861 8.359 1.00 48.31 87 GLN A C 1
ATOM 691 O O . GLN A 1 87 ? -23.731 -19.084 9.179 1.00 48.31 87 GLN A O 1
ATOM 696 N N . GLY A 1 88 ? -25.315 -19.560 7.669 1.00 57.06 88 GLY A N 1
ATOM 697 C CA . GLY A 1 88 ? -26.048 -18.295 7.840 1.00 57.06 88 GLY A CA 1
ATOM 698 C C . GLY A 1 88 ? -25.492 -17.125 7.016 1.00 57.06 88 GLY A C 1
ATOM 699 O O . GLY A 1 88 ? -24.609 -17.308 6.169 1.00 57.06 88 GLY A O 1
ATOM 700 N N . GLU A 1 89 ? -26.070 -15.938 7.227 1.00 57.03 89 GLU A N 1
ATOM 701 C CA . GLU A 1 89 ? -25.617 -14.662 6.655 1.00 57.03 89 GLU A CA 1
ATOM 702 C C . GLU A 1 89 ? -24.359 -14.205 7.399 1.00 57.03 89 GLU A C 1
ATOM 704 O O . GLU A 1 89 ? -24.381 -14.095 8.622 1.00 57.03 89 GLU A O 1
ATOM 709 N N . ARG A 1 90 ? -23.260 -13.973 6.674 1.00 58.12 90 ARG A N 1
ATOM 710 C CA . ARG A 1 90 ? -22.042 -13.377 7.234 1.00 58.12 90 ARG A CA 1
ATOM 711 C C . ARG A 1 90 ? -21.885 -11.971 6.681 1.00 58.12 90 ARG A C 1
ATOM 713 O O . ARG A 1 90 ? -22.015 -11.764 5.470 1.00 58.12 90 ARG A O 1
ATOM 720 N N . HIS A 1 91 ? -21.610 -11.026 7.570 1.00 69.25 91 HIS A N 1
ATOM 721 C CA . HIS A 1 91 ? -21.365 -9.638 7.211 1.00 69.25 91 HIS A CA 1
ATOM 722 C C . HIS A 1 91 ? -19.865 -9.362 7.268 1.00 69.25 91 HIS A C 1
ATOM 724 O O . HIS A 1 91 ? -19.217 -9.616 8.282 1.00 69.25 91 HIS A O 1
ATOM 730 N N . GLN A 1 92 ? -19.313 -8.863 6.166 1.00 72.75 92 GLN A N 1
ATOM 731 C CA . GLN A 1 92 ? -17.960 -8.340 6.148 1.00 72.75 92 GLN A CA 1
ATOM 732 C C . GLN A 1 92 ? -18.028 -6.818 6.243 1.00 72.75 92 GLN A C 1
ATOM 734 O O . GLN A 1 92 ? -18.465 -6.157 5.300 1.00 72.75 92 GLN A O 1
ATOM 739 N N . SER A 1 93 ? -17.532 -6.275 7.351 1.00 77.44 93 SER A N 1
ATOM 740 C CA . SER A 1 93 ? -17.422 -4.831 7.560 1.00 77.44 93 SER A CA 1
ATOM 741 C C . SER A 1 93 ? -16.497 -4.187 6.530 1.00 77.44 93 SER A C 1
ATOM 743 O O . SER A 1 93 ? -15.497 -4.794 6.131 1.00 77.44 93 SER A O 1
ATOM 745 N N . ALA A 1 94 ? -16.806 -2.948 6.139 1.00 87.12 94 ALA A N 1
ATOM 746 C CA . ALA A 1 94 ? -15.943 -2.110 5.311 1.00 87.12 94 ALA A CA 1
ATOM 747 C C . ALA A 1 94 ? -14.546 -1.917 5.927 1.00 87.12 94 ALA A C 1
ATOM 749 O O . ALA A 1 94 ? -14.318 -2.144 7.117 1.00 87.12 94 ALA A O 1
ATOM 750 N N . THR A 1 95 ? -13.601 -1.469 5.106 1.00 93.31 95 THR A N 1
ATOM 751 C CA . THR A 1 95 ? -12.269 -1.088 5.589 1.00 93.31 95 THR A CA 1
ATOM 752 C C . THR A 1 95 ? -12.320 0.205 6.403 1.00 93.31 95 THR A C 1
ATOM 754 O O . THR A 1 95 ? -13.055 1.138 6.076 1.00 93.31 95 THR A O 1
ATOM 757 N N . VAL A 1 96 ? -11.483 0.287 7.434 1.00 95.12 96 VAL A N 1
ATOM 758 C CA . VAL A 1 96 ? -11.305 1.471 8.280 1.00 95.12 96 VAL A CA 1
ATOM 759 C C . VAL A 1 96 ? -9.987 2.148 7.923 1.00 95.12 96 VAL A C 1
ATOM 761 O O . VAL A 1 96 ? -8.955 1.482 7.848 1.00 95.12 96 VAL A O 1
ATOM 764 N N . VAL A 1 97 ? -10.003 3.468 7.725 1.00 96.88 97 VAL A N 1
ATOM 765 C CA . VAL A 1 97 ? -8.784 4.271 7.539 1.00 96.88 97 VAL A CA 1
ATOM 766 C C . VAL A 1 97 ? -8.117 4.465 8.903 1.00 96.88 97 VAL A C 1
ATOM 768 O O . VAL A 1 97 ? -8.627 5.198 9.746 1.00 96.88 97 VAL A O 1
ATOM 771 N N . ALA A 1 98 ? -6.985 3.798 9.140 1.00 97.88 98 ALA A N 1
ATOM 772 C CA . ALA A 1 98 ? -6.225 3.931 10.386 1.00 97.88 98 ALA A CA 1
ATOM 773 C C . ALA A 1 98 ? -5.306 5.153 10.378 1.00 97.88 98 ALA A C 1
ATOM 775 O O . ALA A 1 98 ? -5.127 5.799 11.410 1.00 97.88 98 ALA A O 1
ATOM 776 N N . ALA A 1 99 ? -4.725 5.471 9.224 1.00 98.44 99 ALA A N 1
ATOM 777 C CA . ALA A 1 99 ? -3.902 6.653 9.020 1.00 98.44 99 ALA A CA 1
ATOM 778 C C . ALA A 1 99 ? -3.962 7.102 7.559 1.00 98.44 99 ALA A C 1
ATOM 780 O O . ALA A 1 99 ? -4.193 6.289 6.665 1.00 98.44 99 ALA A O 1
ATOM 781 N N . GLU A 1 100 ? -3.707 8.382 7.321 1.00 97.94 100 GLU A N 1
ATOM 782 C CA . GLU A 1 100 ? -3.592 8.949 5.976 1.00 97.94 100 GLU A CA 1
ATOM 783 C C . GLU A 1 100 ? -2.421 9.933 5.907 1.00 97.94 100 GLU A C 1
ATOM 785 O O . GLU A 1 100 ? -1.991 10.475 6.929 1.00 97.94 100 GLU A O 1
ATOM 790 N N . GLY A 1 101 ? -1.926 10.202 4.704 1.00 98.19 101 GLY A N 1
ATOM 791 C CA . GLY A 1 101 ? -0.901 11.213 4.492 1.00 98.19 101 GLY A CA 1
ATOM 792 C C . GLY A 1 101 ? -0.266 11.123 3.115 1.00 98.19 101 GLY A C 1
ATOM 793 O O . GLY A 1 101 ? -0.980 11.038 2.119 1.00 98.19 101 GLY A O 1
ATOM 794 N N . THR A 1 102 ? 1.060 11.185 3.032 1.00 98.69 102 THR A N 1
ATOM 795 C CA . THR A 1 102 ? 1.771 11.144 1.745 1.00 98.69 102 THR A CA 1
ATOM 796 C C . THR A 1 102 ? 2.788 10.018 1.695 1.00 98.69 102 THR A C 1
ATOM 798 O O . THR A 1 102 ? 3.262 9.525 2.722 1.00 98.69 102 THR A O 1
ATOM 801 N N . TRP A 1 103 ? 3.120 9.604 0.478 1.00 98.56 103 TRP A N 1
ATOM 802 C CA . TRP A 1 103 ? 4.206 8.676 0.215 1.00 98.56 103 TRP A CA 1
ATOM 803 C C . TRP A 1 103 ? 5.130 9.230 -0.862 1.00 98.56 103 TRP A C 1
ATOM 805 O O . TRP A 1 103 ? 4.706 9.961 -1.756 1.00 98.56 103 TRP A O 1
ATOM 815 N N . THR A 1 104 ? 6.399 8.845 -0.786 1.00 98.38 104 THR A N 1
ATOM 816 C CA . THR A 1 104 ? 7.387 9.073 -1.844 1.00 98.38 104 THR A CA 1
ATOM 817 C C . THR A 1 104 ? 8.115 7.774 -2.140 1.00 98.38 104 THR A C 1
ATOM 819 O O . THR A 1 104 ? 8.412 7.003 -1.225 1.00 98.38 104 THR A O 1
ATOM 822 N N . LEU A 1 105 ? 8.416 7.521 -3.410 1.00 97.88 105 LEU A N 1
ATOM 823 C CA . LEU A 1 105 ? 9.236 6.398 -3.839 1.00 97.88 105 LEU A CA 1
ATOM 824 C C . LEU A 1 105 ? 10.385 6.927 -4.688 1.00 97.88 105 LEU A C 1
ATOM 826 O O . LEU A 1 105 ? 10.189 7.498 -5.761 1.00 97.88 105 LEU A O 1
ATOM 830 N N . ARG A 1 106 ? 11.607 6.720 -4.202 1.00 96.25 106 ARG A N 1
ATOM 831 C CA . ARG A 1 106 ? 12.807 7.280 -4.822 1.00 96.25 106 ARG A CA 1
ATOM 832 C C . ARG A 1 106 ? 13.911 6.255 -4.964 1.00 96.25 106 ARG A C 1
ATOM 834 O O . ARG A 1 106 ? 14.104 5.369 -4.129 1.00 96.25 106 ARG A O 1
ATOM 841 N N . ARG A 1 107 ? 14.714 6.428 -6.006 1.00 93.69 107 ARG A N 1
ATOM 842 C CA . ARG A 1 107 ? 15.928 5.637 -6.195 1.00 93.69 107 ARG A CA 1
ATOM 843 C C . ARG A 1 107 ? 17.009 6.067 -5.195 1.00 93.69 107 ARG A C 1
ATOM 845 O O . ARG A 1 107 ? 17.409 7.227 -5.186 1.00 93.69 107 ARG A O 1
ATOM 852 N N . SER A 1 108 ? 17.535 5.126 -4.411 1.00 88.94 108 SER A N 1
ATOM 853 C CA . SER A 1 108 ? 18.626 5.344 -3.450 1.00 88.94 108 SER A CA 1
ATOM 854 C C . SER A 1 108 ? 19.765 4.356 -3.719 1.00 88.94 108 SER A C 1
ATOM 856 O O . SER A 1 108 ? 19.760 3.203 -3.290 1.00 88.94 108 SER A O 1
ATOM 858 N N . GLY A 1 109 ? 20.747 4.775 -4.522 1.00 87.81 109 GLY A N 1
ATOM 859 C CA . GLY A 1 109 ? 21.866 3.917 -4.918 1.00 87.81 109 GLY A CA 1
ATOM 860 C C . GLY A 1 109 ? 21.408 2.648 -5.648 1.00 87.81 109 GLY A C 1
ATOM 861 O O . GLY A 1 109 ? 21.035 2.707 -6.817 1.00 87.81 109 GLY A O 1
ATOM 862 N N . ARG A 1 110 ? 21.485 1.493 -4.969 1.00 87.94 110 ARG A N 1
ATOM 863 C CA . ARG A 1 110 ? 21.066 0.182 -5.504 1.00 87.94 110 ARG A CA 1
ATOM 864 C C . ARG A 1 110 ? 19.695 -0.288 -5.017 1.00 87.94 110 ARG A C 1
ATOM 866 O O . ARG A 1 110 ? 19.181 -1.246 -5.594 1.00 87.94 110 ARG A O 1
ATOM 873 N N . SER A 1 111 ? 19.043 0.422 -4.097 1.00 91.62 111 SER A N 1
ATOM 874 C CA . SER A 1 111 ? 17.671 0.162 -3.632 1.00 91.62 111 SER A CA 1
ATOM 875 C C . SER A 1 111 ? 16.667 1.235 -4.077 1.00 91.62 111 SER A C 1
ATOM 877 O O . SER A 1 111 ? 17.039 2.303 -4.573 1.00 91.62 111 SER A O 1
ATOM 879 N N . THR A 1 112 ? 15.381 0.935 -3.941 1.00 96.69 112 THR A N 1
ATOM 880 C CA . THR A 1 112 ? 14.326 1.950 -3.967 1.00 96.69 112 THR A CA 1
ATOM 881 C C . THR A 1 112 ? 13.847 2.144 -2.532 1.00 96.69 112 THR A C 1
ATOM 883 O O . THR A 1 112 ? 13.697 1.169 -1.796 1.00 96.69 112 THR A O 1
ATOM 886 N N . GLU A 1 113 ? 13.682 3.392 -2.114 1.00 97.25 113 GLU A N 1
ATOM 887 C CA . GLU A 1 113 ? 13.194 3.750 -0.785 1.00 97.25 113 GLU A CA 1
ATOM 888 C C . GLU A 1 113 ? 11.774 4.296 -0.888 1.00 97.25 113 GLU A C 1
ATOM 890 O O . GLU A 1 113 ? 11.539 5.240 -1.640 1.00 97.25 113 GLU A O 1
ATOM 895 N N . LEU A 1 114 ? 10.866 3.706 -0.113 1.00 98.06 114 LEU A N 1
ATOM 896 C CA . LEU A 1 114 ? 9.526 4.202 0.169 1.00 98.06 114 LEU A CA 1
ATOM 897 C C . LEU A 1 114 ? 9.582 5.002 1.474 1.00 98.06 114 LEU A C 1
ATOM 899 O O . LEU A 1 114 ? 9.992 4.451 2.495 1.00 98.06 114 LEU A O 1
ATOM 903 N N . ALA A 1 115 ? 9.178 6.267 1.460 1.00 97.94 115 ALA A N 1
ATOM 904 C CA . ALA A 1 115 ? 9.004 7.065 2.673 1.00 97.94 115 ALA A CA 1
ATOM 905 C C . ALA A 1 115 ? 7.537 7.461 2.840 1.00 97.94 115 ALA A C 1
ATOM 907 O O . ALA A 1 115 ? 6.886 7.800 1.853 1.00 97.94 115 ALA A O 1
ATOM 908 N N . LEU A 1 116 ? 7.042 7.406 4.073 1.00 98.06 116 LEU A N 1
ATOM 909 C CA . LEU A 1 116 ? 5.660 7.654 4.459 1.00 98.06 116 LEU A CA 1
ATOM 910 C C . LEU A 1 116 ? 5.615 8.798 5.473 1.00 98.06 116 LEU A C 1
ATOM 912 O O . LEU A 1 116 ? 6.338 8.767 6.464 1.00 98.06 116 LEU A O 1
ATOM 916 N N . ASP A 1 117 ? 4.725 9.759 5.264 1.00 98.19 117 ASP A N 1
ATOM 917 C CA . ASP A 1 117 ? 4.377 10.775 6.259 1.00 98.19 117 ASP A CA 1
ATOM 918 C C . ASP A 1 117 ? 2.901 10.597 6.602 1.00 98.19 117 ASP A C 1
ATOM 920 O O . ASP A 1 117 ? 2.041 10.874 5.767 1.00 98.19 117 ASP A O 1
ATOM 924 N N . LEU A 1 118 ? 2.612 10.035 7.779 1.00 98.00 118 LEU A N 1
ATOM 925 C CA . LEU A 1 118 ? 1.287 9.540 8.154 1.00 98.00 118 LEU A CA 1
ATOM 926 C C . LEU A 1 118 ? 0.746 10.245 9.397 1.00 98.00 118 LEU A C 1
ATOM 928 O O . LEU A 1 118 ? 1.418 10.338 10.424 1.00 98.00 118 LEU A O 1
ATOM 932 N N . ALA A 1 119 ? -0.525 10.633 9.334 1.00 97.31 119 ALA A N 1
ATOM 933 C CA . ALA A 1 119 ? -1.304 11.114 10.463 1.00 97.31 119 ALA A CA 1
ATOM 934 C C . ALA A 1 119 ? -2.398 10.092 10.829 1.00 97.31 119 ALA A C 1
ATOM 936 O O . ALA A 1 119 ? -3.163 9.683 9.949 1.00 97.31 119 ALA A O 1
ATOM 937 N N . PRO A 1 120 ? -2.533 9.699 12.110 1.00 97.50 120 PRO A N 1
ATOM 938 C CA . PRO A 1 120 ? -3.604 8.812 12.549 1.00 97.50 120 PRO A CA 1
ATOM 939 C C . PRO A 1 120 ? -5.010 9.343 12.243 1.00 97.50 120 PRO A C 1
ATOM 941 O O . PRO A 1 120 ? -5.263 10.554 12.245 1.00 97.50 120 PRO A O 1
ATOM 944 N N . ARG A 1 121 ? -5.936 8.415 11.996 1.00 97.31 121 ARG A N 1
ATOM 945 C CA . ARG A 1 121 ? -7.366 8.668 11.753 1.00 97.31 121 ARG A CA 1
ATOM 946 C C . ARG A 1 121 ? -8.297 7.906 12.692 1.00 97.31 121 ARG A C 1
ATOM 948 O O . ARG A 1 121 ? -9.495 8.171 12.701 1.00 97.31 121 ARG A O 1
ATOM 955 N N . ILE A 1 122 ? -7.732 7.052 13.538 1.00 95.12 122 ILE A N 1
ATOM 956 C CA . ILE A 1 122 ? -8.406 6.441 14.683 1.00 95.12 122 ILE A CA 1
ATOM 957 C C . ILE A 1 122 ? -7.795 6.965 15.986 1.00 95.12 122 ILE A C 1
ATOM 959 O O . ILE A 1 122 ? -6.614 7.311 16.021 1.00 95.12 122 ILE A O 1
ATOM 963 N N . ASP A 1 123 ? -8.601 7.005 17.045 1.00 94.38 123 ASP A N 1
ATOM 964 C CA . ASP A 1 123 ? -8.194 7.417 18.398 1.00 94.38 123 ASP A CA 1
ATOM 965 C C . ASP A 1 123 ? -7.925 6.185 19.279 1.00 94.38 123 ASP A C 1
ATOM 967 O O . ASP A 1 123 ? -8.461 6.040 20.374 1.00 94.38 123 ASP A O 1
ATOM 971 N N . ASP A 1 124 ? -7.144 5.241 18.744 1.00 95.62 124 ASP A N 1
ATOM 972 C CA . ASP A 1 124 ? -6.696 4.048 19.465 1.00 95.62 124 ASP A CA 1
ATOM 973 C C . ASP A 1 124 ? -5.199 3.818 19.218 1.00 95.62 124 ASP A C 1
ATOM 975 O O . ASP A 1 124 ? -4.772 3.237 18.215 1.00 95.62 124 ASP A O 1
ATOM 979 N N . GLU A 1 125 ? -4.380 4.300 20.153 1.00 95.81 125 GLU A N 1
ATOM 980 C CA . GLU A 1 125 ? -2.922 4.159 20.103 1.00 95.81 125 GLU A CA 1
ATOM 981 C C . GLU A 1 125 ? -2.464 2.697 20.149 1.00 95.81 125 GLU A C 1
ATOM 983 O O . GLU A 1 125 ? -1.418 2.361 19.587 1.00 95.81 125 GLU A O 1
ATOM 988 N N . HIS A 1 126 ? -3.229 1.816 20.801 1.00 96.19 126 HIS A N 1
ATOM 989 C CA . HIS A 1 126 ? -2.882 0.405 20.883 1.00 96.19 126 HIS A CA 1
ATOM 990 C C . HIS A 1 126 ? -3.035 -0.259 19.516 1.00 96.19 126 HIS A C 1
ATOM 992 O O . HIS A 1 126 ? -2.096 -0.904 19.043 1.00 96.19 126 HIS A O 1
ATOM 998 N N . VAL A 1 127 ? -4.166 -0.040 18.845 1.00 96.38 127 VAL A N 1
ATOM 999 C CA . VAL A 1 127 ? -4.420 -0.552 17.494 1.00 96.38 127 VAL A CA 1
ATOM 1000 C C . VAL A 1 127 ? -3.412 0.027 16.502 1.00 96.38 127 VAL A C 1
ATOM 1002 O O . VAL A 1 127 ? -2.787 -0.733 15.762 1.00 96.38 127 VAL A O 1
ATOM 1005 N N . LEU A 1 128 ? -3.158 1.341 16.526 1.00 97.31 128 LEU A N 1
ATOM 1006 C CA . LEU A 1 128 ? -2.140 1.973 15.672 1.00 97.31 128 LEU A CA 1
ATOM 1007 C C . LEU A 1 128 ? -0.762 1.317 15.844 1.00 97.31 128 LEU A C 1
ATOM 1009 O O . LEU A 1 128 ? -0.101 0.981 14.854 1.00 97.31 128 LEU A O 1
ATOM 1013 N N . ALA A 1 129 ? -0.357 1.067 17.093 1.00 96.38 129 ALA A N 1
ATOM 1014 C CA . ALA A 1 129 ? 0.885 0.373 17.390 1.00 96.38 129 ALA A CA 1
ATOM 1015 C C . ALA A 1 129 ? 0.874 -1.061 16.841 1.00 96.38 129 ALA A C 1
ATOM 1017 O O . ALA A 1 129 ? 1.846 -1.458 16.193 1.00 96.38 129 ALA A O 1
ATOM 1018 N N . GLN A 1 130 ? -0.206 -1.836 17.027 1.00 96.44 130 GLN A N 1
ATOM 1019 C CA . GLN A 1 130 ? -0.350 -3.192 16.464 1.00 96.44 130 GLN A CA 1
ATOM 1020 C C . GLN A 1 130 ? -0.206 -3.202 14.936 1.00 96.44 130 GLN A C 1
ATOM 1022 O O . GLN A 1 130 ? 0.514 -4.050 14.404 1.00 96.44 130 GLN A O 1
ATOM 1027 N N . LEU A 1 131 ? -0.782 -2.209 14.252 1.00 97.50 131 LE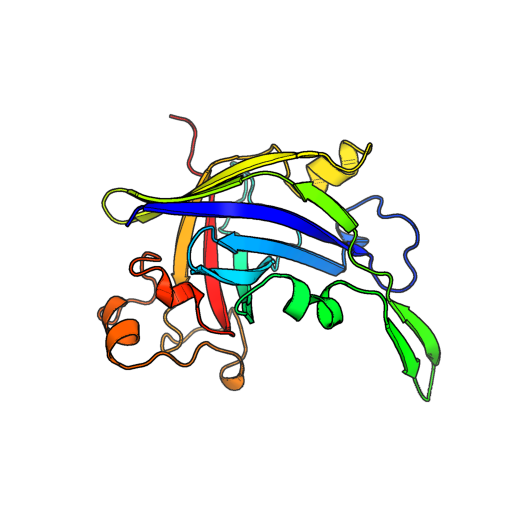U A N 1
ATOM 1028 C CA . LEU A 1 131 ? -0.672 -2.013 12.802 1.00 97.50 131 LEU A CA 1
ATOM 1029 C C . LEU A 1 131 ? 0.711 -1.514 12.347 1.00 97.50 131 LEU A C 1
ATOM 1031 O O . LEU A 1 131 ? 0.968 -1.438 11.147 1.00 97.50 131 LEU A O 1
ATOM 1035 N N . GLY A 1 132 ? 1.622 -1.197 13.271 1.00 96.75 132 GLY A N 1
ATOM 1036 C CA . GLY A 1 132 ? 2.978 -0.723 12.970 1.00 96.75 132 GLY A CA 1
ATOM 1037 C C . GLY A 1 132 ? 3.048 0.743 12.532 1.00 96.75 132 GLY A C 1
ATOM 1038 O O . GLY A 1 132 ? 4.097 1.193 12.074 1.00 96.75 132 GLY A O 1
ATOM 1039 N N . ILE A 1 133 ? 1.959 1.499 12.676 1.00 97.00 133 ILE A N 1
ATOM 1040 C CA . ILE A 1 133 ? 1.909 2.917 12.314 1.00 97.00 133 ILE A CA 1
ATOM 1041 C C . ILE A 1 133 ? 2.730 3.709 13.340 1.00 97.00 133 ILE A C 1
ATOM 1043 O O . ILE A 1 133 ? 2.518 3.593 14.545 1.00 97.00 133 ILE A O 1
ATOM 1047 N N . GLY A 1 134 ? 3.699 4.491 12.858 1.00 93.44 134 GLY A N 1
ATOM 1048 C CA . GLY A 1 134 ? 4.630 5.259 13.694 1.00 93.44 134 GLY A CA 1
ATOM 1049 C C . GLY A 1 134 ? 5.874 4.491 14.164 1.00 93.44 134 GLY A C 1
ATOM 1050 O O . GLY A 1 134 ? 6.738 5.088 14.799 1.00 93.44 134 GLY A O 1
ATOM 1051 N N . ALA A 1 135 ? 6.007 3.196 13.844 1.00 92.75 135 ALA A N 1
ATOM 1052 C CA . ALA A 1 135 ? 7.200 2.416 14.197 1.00 92.75 135 ALA A CA 1
ATOM 1053 C C . ALA A 1 135 ? 8.401 2.698 13.273 1.00 92.75 135 ALA A C 1
ATOM 1055 O O . ALA A 1 135 ? 9.549 2.646 13.710 1.00 92.75 135 ALA A O 1
ATOM 1056 N N . ALA A 1 136 ? 8.128 2.978 12.000 1.00 94.25 136 ALA A N 1
ATOM 1057 C CA . ALA A 1 136 ? 9.087 3.416 10.994 1.00 94.25 136 ALA A CA 1
ATOM 1058 C C . ALA A 1 136 ? 8.350 4.223 9.916 1.00 94.25 136 ALA A C 1
ATOM 1060 O O . ALA A 1 136 ? 7.175 3.976 9.642 1.00 94.25 136 ALA A O 1
ATOM 1061 N N . ASP A 1 137 ? 9.053 5.167 9.301 1.00 95.50 137 ASP A N 1
ATOM 1062 C CA . ASP A 1 137 ? 8.550 6.049 8.243 1.00 95.50 137 ASP A CA 1
ATOM 1063 C C . ASP A 1 137 ? 9.244 5.799 6.895 1.00 95.50 137 ASP A C 1
ATOM 1065 O O . ASP A 1 137 ? 8.825 6.320 5.868 1.00 95.50 137 ASP A O 1
ATOM 1069 N N . ARG A 1 138 ? 10.309 4.990 6.868 1.00 96.31 138 ARG A N 1
ATOM 1070 C CA . ARG A 1 138 ? 11.108 4.712 5.673 1.00 96.31 138 ARG A CA 1
ATOM 1071 C C . ARG A 1 138 ? 11.395 3.233 5.527 1.00 96.31 138 ARG A C 1
ATOM 1073 O O . ARG A 1 138 ? 11.813 2.565 6.472 1.00 96.31 138 ARG A O 1
ATOM 1080 N N . PHE A 1 139 ? 11.259 2.745 4.302 1.00 97.38 139 PHE A N 1
ATOM 1081 C CA . PHE A 1 139 ? 11.423 1.343 3.957 1.00 97.38 139 PHE A CA 1
ATOM 1082 C C . PHE A 1 139 ? 12.229 1.188 2.672 1.00 97.38 139 PHE A C 1
ATOM 1084 O O . PHE A 1 139 ? 12.011 1.897 1.694 1.00 97.38 139 PHE A O 1
ATOM 1091 N N . VAL A 1 140 ? 13.130 0.214 2.637 1.00 97.44 140 VAL A N 1
ATOM 1092 C CA . VAL A 1 140 ? 13.621 -0.331 1.374 1.00 97.44 140 VAL A CA 1
ATOM 1093 C C . VAL A 1 140 ? 12.511 -1.184 0.772 1.00 97.44 140 VAL A C 1
ATOM 1095 O O . VAL A 1 140 ? 12.048 -2.129 1.413 1.00 97.44 140 VAL A O 1
ATOM 1098 N N . LEU A 1 141 ? 12.120 -0.865 -0.462 1.00 97.88 141 LEU A N 1
ATOM 1099 C CA . LEU A 1 141 ? 11.152 -1.622 -1.247 1.00 97.88 141 LEU A CA 1
ATOM 1100 C C . LEU A 1 141 ? 11.879 -2.392 -2.354 1.00 97.88 141 LEU A C 1
ATOM 1102 O O . LEU A 1 141 ? 12.607 -1.819 -3.171 1.00 97.88 141 LEU A O 1
ATOM 1106 N N . THR A 1 142 ? 11.674 -3.709 -2.380 1.00 97.19 142 THR A N 1
ATOM 1107 C CA . THR A 1 142 ? 12.192 -4.591 -3.440 1.00 97.19 142 THR A CA 1
ATOM 1108 C C . THR A 1 142 ? 11.072 -5.431 -4.027 1.00 97.19 142 THR A C 1
ATOM 1110 O O . THR A 1 142 ? 10.265 -5.979 -3.284 1.00 97.19 142 THR A O 1
ATOM 1113 N N . VAL A 1 143 ? 11.028 -5.537 -5.352 1.00 97.94 143 VAL A N 1
ATOM 1114 C CA . VAL A 1 143 ? 10.021 -6.299 -6.097 1.00 97.94 143 VAL A CA 1
ATOM 1115 C C . VAL A 1 143 ? 10.554 -7.698 -6.366 1.00 97.94 143 VAL A C 1
ATOM 1117 O O . VAL A 1 143 ? 11.736 -7.876 -6.685 1.00 97.94 143 VAL A O 1
ATOM 1120 N N . LYS A 1 144 ? 9.698 -8.703 -6.212 1.00 96.81 144 LYS A N 1
ATOM 1121 C CA . LYS A 1 144 ? 10.011 -10.099 -6.507 1.00 96.81 144 LYS A CA 1
ATOM 1122 C C . LYS A 1 144 ? 9.895 -10.345 -8.002 1.00 96.81 144 LYS A C 1
ATOM 1124 O O . LYS A 1 144 ? 8.938 -9.931 -8.642 1.00 96.81 144 LYS A O 1
ATOM 1129 N N . ASN A 1 145 ? 10.841 -11.094 -8.546 1.00 96.69 145 ASN A N 1
ATOM 1130 C CA . ASN A 1 145 ? 10.735 -11.607 -9.900 1.00 96.69 145 ASN A CA 1
ATOM 1131 C C . ASN A 1 145 ? 9.659 -12.711 -9.946 1.00 96.69 145 ASN A C 1
ATOM 1133 O O . ASN A 1 145 ? 9.861 -13.744 -9.296 1.00 96.69 145 ASN A O 1
ATOM 1137 N N . PRO A 1 146 ? 8.569 -12.567 -10.724 1.00 95.06 146 PRO A N 1
ATOM 1138 C CA . PRO A 1 146 ? 7.488 -13.555 -10.773 1.00 95.06 146 PRO A CA 1
ATOM 1139 C C . PRO A 1 146 ? 7.948 -14.908 -11.338 1.00 95.06 146 PRO A C 1
ATOM 1141 O O . PRO A 1 146 ? 7.384 -15.951 -11.007 1.00 95.06 146 PRO A O 1
ATOM 1144 N N . ARG A 1 147 ? 9.032 -14.921 -12.131 1.00 93.00 147 ARG A N 1
ATOM 1145 C CA . ARG A 1 147 ? 9.649 -16.139 -12.688 1.00 93.00 147 ARG A CA 1
ATOM 1146 C C . ARG A 1 147 ? 10.604 -16.842 -11.715 1.00 93.00 147 ARG A C 1
ATOM 1148 O O . ARG A 1 147 ? 11.097 -17.933 -12.019 1.00 93.00 147 ARG A O 1
ATOM 1155 N N . ALA A 1 148 ? 10.919 -16.243 -10.565 1.00 90.00 148 ALA A N 1
ATOM 1156 C CA . ALA A 1 148 ? 11.802 -16.865 -9.586 1.00 90.00 148 ALA A CA 1
ATOM 1157 C C . ALA A 1 148 ? 11.068 -17.946 -8.779 1.00 90.00 148 ALA A C 1
ATOM 1159 O O . ALA A 1 148 ? 10.040 -17.697 -8.157 1.00 90.00 148 ALA A O 1
ATOM 1160 N N . ARG A 1 149 ? 11.646 -19.152 -8.734 1.00 78.50 149 ARG A N 1
ATOM 1161 C CA . ARG A 1 149 ? 11.092 -20.294 -7.989 1.00 78.50 149 ARG A CA 1
ATOM 1162 C C . ARG A 1 149 ? 11.192 -20.091 -6.468 1.00 78.50 149 ARG A C 1
ATOM 1164 O O . ARG A 1 149 ? 12.181 -19.540 -5.981 1.00 78.50 149 ARG A O 1
ATOM 1171 N N . GLY A 1 150 ? 10.215 -20.600 -5.717 1.00 69.00 150 GLY A N 1
ATOM 1172 C CA . GLY A 1 150 ? 10.225 -20.650 -4.250 1.00 69.00 150 GLY A CA 1
ATOM 1173 C C . GLY A 1 150 ? 8.833 -20.914 -3.668 1.00 69.00 150 GLY A C 1
ATOM 1174 O O . GLY A 1 150 ? 7.843 -20.692 -4.349 1.00 69.00 150 GLY A O 1
ATOM 1175 N N . GLU A 1 151 ? 8.771 -21.384 -2.421 1.00 59.25 151 GLU A N 1
ATOM 1176 C 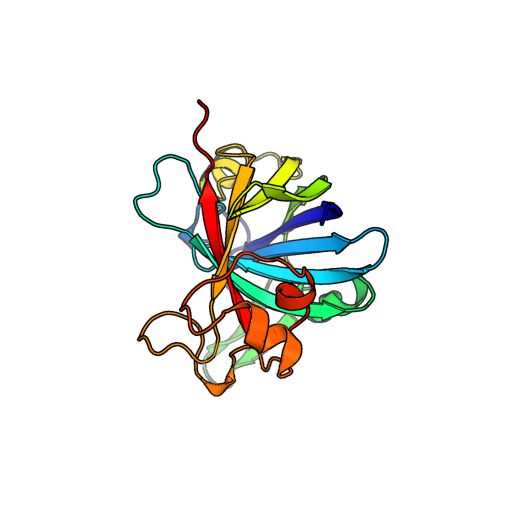CA . GLU A 1 151 ? 7.524 -21.849 -1.777 1.00 59.25 151 GLU A CA 1
ATOM 1177 C C . GLU A 1 151 ? 6.691 -20.733 -1.119 1.00 59.25 151 GLU A C 1
ATOM 1179 O O . GLU A 1 151 ? 5.576 -20.983 -0.684 1.00 59.25 151 GLU A O 1
ATOM 1184 N N . ALA A 1 152 ? 7.225 -19.512 -1.010 1.00 72.88 152 ALA A N 1
ATOM 1185 C CA . ALA A 1 152 ? 6.576 -18.408 -0.300 1.00 72.88 152 ALA A CA 1
ATOM 1186 C C . ALA A 1 152 ? 6.147 -17.286 -1.255 1.00 72.88 152 ALA A C 1
ATOM 1188 O O . ALA A 1 152 ? 6.963 -16.810 -2.061 1.00 72.88 152 ALA A O 1
ATOM 1189 N N . GLY A 1 153 ? 4.899 -16.836 -1.113 1.00 84.12 153 GLY A N 1
ATOM 1190 C CA . GLY A 1 153 ? 4.300 -15.764 -1.906 1.00 84.12 153 GLY A CA 1
ATOM 1191 C C . GLY A 1 153 ? 2.944 -16.147 -2.487 1.00 84.12 153 GLY A C 1
ATOM 1192 O O . GLY A 1 153 ? 2.286 -17.039 -1.958 1.00 84.12 153 GLY A O 1
ATOM 1193 N N . LEU A 1 154 ? 2.573 -15.484 -3.583 1.00 86.69 154 LEU A N 1
ATOM 1194 C CA . LEU A 1 154 ? 1.390 -15.836 -4.370 1.00 86.69 154 LEU A CA 1
ATOM 1195 C C . LEU A 1 154 ? 1.572 -17.164 -5.119 1.00 86.69 154 LEU A C 1
ATOM 1197 O O . LEU A 1 154 ? 2.698 -17.542 -5.499 1.00 86.69 154 LEU A O 1
ATOM 1201 N N . ASP A 1 155 ? 0.438 -17.822 -5.364 1.00 87.25 155 ASP A N 1
ATOM 1202 C CA . ASP A 1 155 ? 0.329 -18.949 -6.284 1.00 87.25 155 ASP A CA 1
ATOM 1203 C C . ASP A 1 155 ? 0.753 -18.524 -7.697 1.00 87.25 155 ASP A C 1
ATOM 1205 O O . ASP A 1 155 ? 0.705 -17.346 -8.051 1.00 87.25 155 ASP A O 1
ATOM 1209 N N . ASP A 1 156 ? 1.224 -19.479 -8.503 1.00 84.31 156 ASP A N 1
ATOM 1210 C CA . ASP A 1 156 ? 1.802 -19.193 -9.824 1.00 84.31 156 ASP A CA 1
ATOM 1211 C C . ASP A 1 156 ? 0.830 -18.420 -10.739 1.00 84.31 156 ASP A C 1
ATOM 1213 O O . ASP A 1 156 ? 1.280 -17.549 -11.481 1.00 84.31 156 ASP A O 1
ATOM 1217 N N . ASP A 1 157 ? -0.475 -18.701 -10.645 1.00 88.12 157 ASP A N 1
ATOM 1218 C CA . ASP A 1 157 ? -1.530 -18.065 -11.449 1.00 88.12 157 ASP A CA 1
ATOM 1219 C C . ASP A 1 157 ? -1.864 -16.627 -10.997 1.00 88.12 157 ASP A C 1
ATOM 1221 O O . ASP A 1 157 ? -2.435 -15.863 -11.773 1.00 88.12 157 ASP A O 1
ATOM 1225 N N . ASP A 1 158 ? -1.477 -16.246 -9.775 1.00 92.38 158 ASP A N 1
ATOM 1226 C CA . ASP A 1 158 ? -1.771 -14.936 -9.175 1.00 92.38 158 ASP A CA 1
ATOM 1227 C C . ASP A 1 158 ? -0.580 -13.963 -9.247 1.00 92.38 158 ASP A C 1
ATOM 1229 O O . ASP A 1 158 ? -0.676 -12.816 -8.806 1.00 92.38 158 ASP A O 1
ATOM 1233 N N . ARG A 1 159 ? 0.573 -14.392 -9.773 1.00 93.81 159 ARG A N 1
ATOM 1234 C CA . ARG A 1 159 ? 1.765 -13.536 -9.902 1.00 93.81 159 ARG A CA 1
ATOM 1235 C C . ARG A 1 159 ? 1.630 -12.541 -11.047 1.00 93.81 159 ARG A C 1
ATOM 1237 O O . ARG A 1 159 ? 0.996 -12.819 -12.059 1.00 93.81 159 ARG A O 1
ATOM 1244 N N . ALA A 1 160 ? 2.332 -11.415 -10.922 1.00 96.19 160 ALA A N 1
ATOM 1245 C CA . ALA A 1 160 ? 2.422 -10.432 -11.996 1.00 96.19 160 ALA A CA 1
ATOM 1246 C C . ALA A 1 160 ? 2.911 -11.049 -13.314 1.00 96.19 160 ALA A C 1
ATOM 1248 O O . ALA A 1 160 ? 3.956 -11.705 -13.366 1.00 96.19 160 ALA A O 1
ATOM 1249 N N . ASP A 1 161 ? 2.180 -10.755 -14.387 1.00 95.44 161 ASP A N 1
ATOM 1250 C CA . ASP A 1 161 ? 2.602 -11.015 -15.759 1.00 95.44 161 ASP A CA 1
ATOM 1251 C C . ASP A 1 161 ? 3.266 -9.756 -16.324 1.00 95.44 161 ASP A C 1
ATOM 1253 O O . ASP A 1 161 ? 2.602 -8.771 -16.668 1.00 95.44 161 ASP A O 1
ATOM 1257 N N . TYR A 1 162 ? 4.600 -9.764 -16.343 1.00 97.81 162 TYR A N 1
ATOM 1258 C CA . TYR A 1 162 ? 5.384 -8.639 -16.838 1.00 97.81 162 TYR A CA 1
ATOM 1259 C C . TYR A 1 162 ? 5.687 -8.771 -18.334 1.00 97.81 162 TYR A C 1
ATOM 1261 O O . TYR A 1 162 ? 6.164 -9.829 -18.767 1.00 97.81 162 TYR A O 1
ATOM 1269 N N . PRO A 1 163 ? 5.540 -7.681 -19.114 1.00 97.69 163 PRO A N 1
ATOM 1270 C CA . PRO A 1 163 ? 6.105 -7.618 -20.453 1.00 97.69 163 PRO A CA 1
ATOM 1271 C C . PRO A 1 163 ? 7.637 -7.751 -20.395 1.00 97.69 163 PRO A C 1
ATOM 1273 O O . PRO A 1 163 ? 8.272 -7.507 -19.364 1.00 97.69 163 PRO A O 1
ATOM 1276 N N . ASP A 1 164 ? 8.243 -8.179 -21.506 1.00 96.69 164 ASP A N 1
ATOM 1277 C CA . ASP A 1 164 ? 9.658 -8.576 -21.547 1.00 96.69 164 ASP A CA 1
ATOM 1278 C C . ASP A 1 164 ? 10.629 -7.461 -21.115 1.00 96.69 164 ASP A C 1
ATOM 1280 O O . ASP A 1 164 ? 11.683 -7.748 -20.545 1.00 96.69 164 ASP A O 1
ATOM 1284 N N . ASP A 1 165 ? 10.284 -6.199 -21.357 1.00 96.38 165 ASP A N 1
ATOM 1285 C CA . ASP A 1 165 ? 11.063 -5.027 -20.960 1.00 96.38 165 ASP A CA 1
ATOM 1286 C C . ASP A 1 165 ? 11.057 -4.802 -19.441 1.00 96.38 165 ASP A C 1
ATOM 1288 O O . ASP A 1 165 ? 12.125 -4.615 -18.853 1.00 96.38 165 ASP A O 1
ATOM 1292 N N . LEU A 1 166 ? 9.900 -4.914 -18.781 1.00 97.62 166 LEU A N 1
ATOM 1293 C CA . LEU A 1 166 ? 9.823 -4.866 -17.315 1.00 97.62 166 LEU A CA 1
ATOM 1294 C C . LEU A 1 166 ? 10.465 -6.100 -16.684 1.00 97.62 166 LEU A C 1
ATOM 1296 O O . LEU A 1 166 ? 11.204 -6.007 -15.705 1.00 97.62 166 LEU A O 1
ATOM 1300 N N . GLN A 1 167 ? 10.270 -7.267 -17.292 1.00 97.94 167 GLN A N 1
ATOM 1301 C CA . GLN A 1 167 ? 10.899 -8.499 -16.839 1.00 97.94 167 GLN A CA 1
ATOM 1302 C C . GLN A 1 167 ? 12.437 -8.444 -16.924 1.00 97.94 167 GLN A C 1
ATOM 1304 O O . GLN A 1 167 ? 13.119 -9.094 -16.120 1.00 97.94 167 GLN A O 1
ATOM 1309 N N . ALA A 1 168 ? 12.996 -7.667 -17.857 1.00 96.62 168 ALA A N 1
ATOM 1310 C CA . ALA A 1 168 ? 14.435 -7.451 -17.976 1.00 96.62 168 ALA A CA 1
ATOM 1311 C C . ALA A 1 168 ? 15.024 -6.646 -16.804 1.00 96.62 168 ALA A C 1
ATOM 1313 O O . ALA A 1 168 ? 16.205 -6.820 -16.505 1.00 96.62 168 ALA A O 1
ATOM 1314 N N . ALA A 1 169 ? 14.222 -5.847 -16.084 1.00 95.50 169 ALA A N 1
ATOM 1315 C CA . ALA A 1 169 ? 14.675 -5.084 -14.913 1.00 95.50 169 ALA A CA 1
ATOM 1316 C C . ALA A 1 169 ? 15.222 -5.979 -13.785 1.00 95.50 169 ALA A C 1
ATOM 1318 O O . ALA A 1 169 ? 16.039 -5.546 -12.971 1.00 95.50 169 ALA A O 1
ATOM 1319 N N . PHE A 1 170 ? 14.816 -7.251 -13.756 1.00 96.31 170 PHE A N 1
ATOM 1320 C CA . PHE A 1 170 ? 15.322 -8.226 -12.796 1.00 96.31 170 PHE A CA 1
ATOM 1321 C C . PHE A 1 170 ? 16.715 -8.763 -13.143 1.00 96.31 170 PHE A C 1
ATOM 1323 O O . PHE A 1 170 ? 17.400 -9.248 -12.245 1.00 96.31 170 PHE A O 1
ATOM 1330 N N . ASP A 1 171 ? 17.147 -8.714 -14.408 1.00 94.50 171 ASP A N 1
ATOM 1331 C CA . ASP A 1 171 ? 18.441 -9.250 -14.874 1.00 94.50 171 ASP A CA 1
ATOM 1332 C C . ASP A 1 171 ? 18.724 -10.685 -14.369 1.00 94.50 171 ASP A C 1
ATOM 1334 O O . ASP A 1 171 ? 19.792 -11.019 -13.859 1.00 94.50 171 ASP A O 1
ATOM 1338 N N . GLY A 1 172 ? 17.693 -11.538 -14.395 1.00 92.56 172 GLY A N 1
ATOM 1339 C CA . GLY A 1 172 ? 17.756 -12.915 -13.887 1.00 92.56 172 GLY A CA 1
ATOM 1340 C C . GLY A 1 172 ? 17.821 -13.058 -12.359 1.00 92.56 172 GLY A C 1
ATOM 1341 O O . GLY A 1 172 ? 17.799 -14.182 -11.853 1.00 92.56 172 GLY A O 1
ATOM 1342 N N . ASN A 1 173 ? 17.858 -11.958 -11.606 1.00 95.00 173 ASN A N 1
ATOM 1343 C CA . ASN A 1 173 ? 17.838 -11.971 -10.148 1.00 95.00 173 ASN A CA 1
ATOM 1344 C C . ASN A 1 173 ? 16.431 -12.255 -9.609 1.00 95.00 173 ASN A C 1
ATOM 1346 O O . ASN A 1 173 ? 15.414 -12.018 -10.264 1.00 95.00 173 ASN A O 1
ATOM 1350 N N . ARG A 1 174 ? 16.374 -12.753 -8.369 1.00 94.31 174 ARG A N 1
ATOM 1351 C CA . ARG A 1 174 ? 15.111 -13.007 -7.657 1.00 94.31 174 ARG A CA 1
ATOM 1352 C C . ARG A 1 174 ? 14.401 -11.723 -7.233 1.00 94.31 174 ARG A C 1
ATOM 1354 O O . ARG A 1 174 ? 13.184 -11.732 -7.100 1.00 94.31 174 ARG A O 1
ATOM 1361 N N . TRP A 1 175 ? 15.160 -10.661 -6.997 1.00 95.31 175 TRP A N 1
ATOM 1362 C CA . TRP A 1 175 ? 14.669 -9.386 -6.492 1.00 95.31 175 TRP A CA 1
ATOM 1363 C C . TRP A 1 175 ? 15.264 -8.249 -7.309 1.00 95.31 175 TRP A C 1
ATOM 1365 O O . TRP A 1 175 ? 16.435 -8.319 -7.689 1.00 95.31 175 TRP A O 1
ATOM 1375 N N . ALA A 1 176 ? 14.473 -7.207 -7.524 1.00 96.50 176 ALA A N 1
ATOM 1376 C CA . ALA A 1 176 ? 14.894 -5.961 -8.147 1.00 96.50 176 ALA A CA 1
ATOM 1377 C C . ALA A 1 176 ? 14.442 -4.765 -7.294 1.00 96.50 176 ALA A C 1
ATOM 1379 O O . ALA A 1 176 ? 13.482 -4.885 -6.528 1.00 96.50 176 ALA A O 1
ATOM 1380 N N . PRO A 1 177 ? 15.111 -3.604 -7.385 1.00 97.00 177 PRO A N 1
ATOM 1381 C CA . PRO A 1 177 ? 14.486 -2.356 -6.953 1.00 97.00 177 PRO A CA 1
ATOM 1382 C C . PRO A 1 177 ? 13.171 -2.136 -7.720 1.00 97.00 177 PRO A C 1
ATOM 1384 O O . PRO A 1 177 ? 13.059 -2.569 -8.865 1.00 97.00 177 PRO A O 1
ATOM 1387 N N . ALA A 1 178 ? 12.201 -1.435 -7.126 1.00 96.88 178 ALA A N 1
ATOM 1388 C CA . ALA A 1 178 ? 11.086 -0.870 -7.893 1.00 96.88 178 ALA A CA 1
ATOM 1389 C C . ALA A 1 178 ? 11.609 0.316 -8.710 1.00 96.88 178 ALA A C 1
ATOM 1391 O O . ALA A 1 178 ? 11.467 1.466 -8.306 1.00 96.88 178 ALA A O 1
ATOM 1392 N N . ASP A 1 179 ? 12.373 0.013 -9.754 1.00 95.12 179 ASP A N 1
ATOM 1393 C CA . ASP A 1 179 ? 12.894 0.944 -10.748 1.00 95.12 179 ASP A CA 1
ATOM 1394 C C . ASP A 1 179 ? 13.036 0.171 -12.066 1.00 95.12 179 ASP A C 1
ATOM 1396 O O . ASP A 1 179 ? 13.957 -0.645 -12.185 1.00 95.12 179 ASP A O 1
ATOM 1400 N N . PRO A 1 180 ? 12.107 0.349 -13.022 1.00 95.94 180 PRO A N 1
ATOM 1401 C CA . PRO A 1 180 ? 11.094 1.414 -13.101 1.00 95.94 180 PRO A CA 1
ATOM 1402 C C . PRO A 1 180 ? 9.885 1.187 -12.150 1.00 95.94 180 PRO A C 1
ATOM 1404 O O . PRO A 1 180 ? 9.730 0.091 -11.604 1.00 95.94 180 PRO A O 1
ATOM 1407 N N . ILE A 1 181 ? 9.061 2.217 -11.880 1.00 96.56 181 ILE A N 1
ATOM 1408 C CA . ILE A 1 181 ? 7.929 2.101 -10.924 1.00 96.56 181 ILE A CA 1
ATOM 1409 C C . ILE A 1 181 ? 6.835 1.188 -11.462 1.00 96.56 181 ILE A C 1
ATOM 1411 O O . ILE A 1 181 ? 6.126 0.547 -10.696 1.00 96.56 181 ILE A O 1
ATOM 1415 N N . GLU A 1 182 ? 6.779 1.070 -12.776 1.00 97.62 182 GLU A N 1
ATOM 1416 C CA . GLU A 1 182 ? 5.885 0.253 -13.570 1.00 97.62 182 GLU A CA 1
ATOM 1417 C C . GLU A 1 182 ? 5.938 -1.224 -13.153 1.00 97.62 182 GLU A C 1
ATOM 1419 O O . GLU A 1 182 ? 4.975 -1.950 -13.349 1.00 97.62 182 GLU A O 1
ATOM 1424 N N . LEU A 1 183 ? 6.992 -1.677 -12.463 1.00 98.06 183 LEU A N 1
ATOM 1425 C CA . LEU A 1 183 ? 6.997 -2.981 -11.787 1.00 98.06 183 LEU A CA 1
ATOM 1426 C C . LEU A 1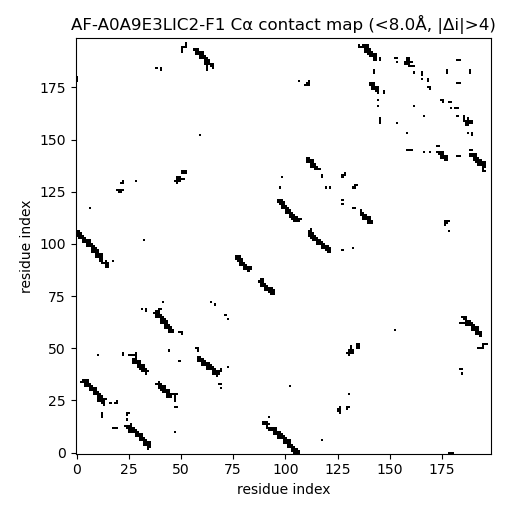 183 ? 5.855 -3.143 -10.761 1.00 98.06 183 LEU A C 1
ATOM 1428 O O . LEU A 1 183 ? 5.417 -4.262 -10.507 1.00 98.06 183 LEU A O 1
ATOM 1432 N N . LEU A 1 184 ? 5.368 -2.053 -10.173 1.00 98.25 184 LEU A N 1
ATOM 1433 C CA . LEU A 1 184 ? 4.234 -2.015 -9.246 1.00 98.25 184 LEU A CA 1
ATOM 1434 C C . LEU A 1 184 ? 2.892 -1.744 -9.952 1.00 98.25 184 LEU A C 1
ATOM 1436 O O . LEU A 1 184 ? 1.861 -1.745 -9.287 1.00 98.25 184 LEU A O 1
ATOM 1440 N N . ASP A 1 185 ? 2.876 -1.558 -11.276 1.00 97.94 185 ASP A N 1
ATOM 1441 C CA . ASP A 1 185 ? 1.659 -1.313 -12.074 1.00 97.94 185 ASP A CA 1
ATOM 1442 C C . ASP A 1 185 ? 0.999 -2.597 -12.582 1.00 97.94 185 ASP A C 1
ATOM 1444 O O . ASP A 1 185 ? 0.188 -2.582 -13.506 1.00 97.94 185 ASP A O 1
ATOM 1448 N N . HIS A 1 186 ? 1.315 -3.726 -11.948 1.00 98.25 186 HIS A N 1
ATOM 1449 C CA . HIS A 1 186 ? 0.772 -5.031 -12.295 1.00 98.25 186 HIS A CA 1
ATOM 1450 C C . HIS A 1 186 ? 0.145 -5.685 -11.069 1.00 98.25 186 HIS A C 1
ATOM 1452 O O . HIS A 1 186 ? 0.779 -5.818 -10.021 1.00 98.25 186 HIS A O 1
ATOM 1458 N N . VAL A 1 187 ? -1.096 -6.148 -11.226 1.00 98.25 187 VAL A N 1
ATOM 1459 C CA . VAL A 1 187 ? -1.736 -7.039 -10.253 1.00 98.25 187 VAL A CA 1
ATOM 1460 C C . VAL A 1 187 ? -0.847 -8.264 -10.044 1.00 98.25 187 VAL A C 1
ATOM 1462 O O . VAL A 1 187 ? -0.283 -8.795 -10.998 1.00 98.25 187 VAL A O 1
ATOM 1465 N N . GLY A 1 188 ? -0.686 -8.680 -8.790 1.00 97.94 188 GLY A N 1
ATOM 1466 C CA . GLY A 1 188 ? 0.184 -9.793 -8.423 1.00 97.94 188 GLY A CA 1
ATOM 1467 C C . GLY A 1 188 ? 1.662 -9.423 -8.284 1.00 97.94 188 GLY A C 1
ATOM 1468 O O . GLY A 1 188 ? 2.494 -10.309 -8.069 1.00 97.94 188 GLY A O 1
ATOM 1469 N N . ALA A 1 189 ? 2.029 -8.140 -8.402 1.00 98.44 189 ALA A N 1
ATOM 1470 C CA . ALA A 1 189 ? 3.398 -7.693 -8.163 1.00 98.44 189 ALA A CA 1
ATOM 1471 C C . ALA A 1 189 ? 3.731 -7.833 -6.673 1.00 98.44 189 ALA A C 1
ATOM 1473 O O . ALA A 1 189 ? 3.294 -7.037 -5.843 1.00 98.44 189 ALA A O 1
ATOM 1474 N N . GLU A 1 190 ? 4.493 -8.869 -6.329 1.00 98.19 190 GLU A N 1
ATOM 1475 C CA . GLU A 1 190 ? 4.944 -9.126 -4.964 1.00 98.19 190 GLU A CA 1
ATOM 1476 C C . GLU A 1 190 ? 6.146 -8.240 -4.608 1.00 98.19 190 GLU A C 1
ATOM 1478 O O . GLU A 1 190 ? 7.085 -8.090 -5.394 1.00 98.19 190 GLU A O 1
ATOM 1483 N N . PHE A 1 191 ? 6.179 -7.714 -3.387 1.00 98.06 191 PHE A N 1
ATOM 1484 C CA . PHE A 1 191 ? 7.275 -6.890 -2.889 1.00 98.06 191 PHE A CA 1
ATOM 1485 C C . PHE A 1 191 ? 7.608 -7.187 -1.424 1.00 98.06 191 PHE A C 1
ATOM 1487 O O . PHE A 1 191 ? 6.832 -7.791 -0.682 1.00 98.06 191 PHE A O 1
ATOM 1494 N N . LEU A 1 192 ? 8.796 -6.756 -1.006 1.00 97.44 192 LEU A N 1
ATOM 1495 C CA . LEU A 1 192 ? 9.227 -6.743 0.386 1.00 97.44 192 LEU A CA 1
ATOM 1496 C C . LEU A 1 192 ? 9.456 -5.313 0.851 1.00 97.44 192 LEU A C 1
ATOM 1498 O O . LEU A 1 192 ? 10.083 -4.529 0.136 1.00 97.44 192 LEU A O 1
ATOM 1502 N N . LEU A 1 193 ? 9.025 -5.035 2.078 1.00 97.81 193 LEU A N 1
ATOM 1503 C CA . LEU A 1 193 ? 9.344 -3.827 2.823 1.00 97.81 193 LEU A CA 1
ATOM 1504 C C . LEU A 1 193 ? 10.272 -4.174 3.986 1.00 97.81 193 LEU A C 1
ATOM 1506 O O . LEU A 1 193 ? 9.982 -5.063 4.793 1.00 97.81 193 LEU A O 1
ATOM 1510 N N . VAL A 1 194 ? 11.383 -3.451 4.073 1.00 96.38 194 VAL A N 1
ATOM 1511 C CA . VAL A 1 194 ? 12.349 -3.546 5.174 1.00 96.38 194 VAL A CA 1
ATOM 1512 C C . VAL A 1 194 ? 12.549 -2.148 5.744 1.00 96.38 194 VAL A C 1
ATOM 1514 O O . VAL A 1 194 ? 12.889 -1.266 4.958 1.00 96.38 194 VAL A O 1
ATOM 1517 N N . PRO A 1 195 ? 12.364 -1.911 7.054 1.00 95.62 195 PRO A N 1
ATOM 1518 C CA . PRO A 1 195 ? 12.636 -0.604 7.641 1.00 95.62 195 PRO A CA 1
ATOM 1519 C C . PRO A 1 195 ? 14.065 -0.161 7.334 1.00 95.62 195 PRO A C 1
ATOM 1521 O O . PRO A 1 195 ? 15.014 -0.938 7.462 1.00 95.62 195 PRO A O 1
ATOM 1524 N N . VAL A 1 196 ? 14.228 1.096 6.936 1.00 90.00 196 VAL A N 1
ATOM 1525 C CA . VAL A 1 196 ? 15.550 1.717 6.902 1.00 90.00 196 VAL A CA 1
ATOM 1526 C C . VAL A 1 196 ? 15.921 2.013 8.351 1.00 90.00 196 VAL A C 1
ATOM 1528 O O . VAL A 1 196 ? 15.189 2.719 9.039 1.00 90.00 196 VAL A O 1
ATOM 1531 N N . GLY A 1 197 ? 17.032 1.453 8.832 1.00 73.25 197 GLY A N 1
ATOM 1532 C CA . GLY A 1 197 ? 17.536 1.787 10.161 1.00 73.25 197 GLY A CA 1
ATOM 1533 C C . GLY A 1 197 ? 17.822 3.285 10.264 1.00 73.25 197 GLY A C 1
ATOM 1534 O O . GLY A 1 197 ? 18.333 3.887 9.319 1.00 73.25 197 GLY A O 1
ATOM 1535 N N . SER A 1 198 ? 17.487 3.886 11.400 1.00 51.88 198 SER A N 1
ATOM 1536 C CA . SER A 1 198 ? 17.981 5.217 11.740 1.00 51.88 198 SER A CA 1
ATOM 1537 C C . SER A 1 198 ? 19.486 5.099 11.999 1.00 51.88 198 SER A C 1
ATOM 1539 O O . SER A 1 198 ? 19.872 4.444 12.967 1.00 51.88 198 SER A O 1
ATOM 1541 N N . ASP A 1 199 ? 20.319 5.652 11.112 1.00 42.06 199 ASP A N 1
ATOM 1542 C CA . ASP A 1 199 ? 21.749 5.880 11.393 1.00 42.06 199 ASP A CA 1
ATOM 1543 C C . ASP A 1 199 ? 21.939 6.770 12.637 1.00 42.06 199 ASP A C 1
ATOM 1545 O O . ASP A 1 199 ? 21.129 7.713 12.831 1.00 42.06 199 ASP A O 1
#

Mean predicted aligned error: 4.99 Å

Solvent-accessible surface area (backbone atoms only — not comparable to full-atom values): 10808 Å² total; per-residue (Å²): 109,77,49,49,28,45,32,37,40,29,36,25,46,25,77,85,47,91,72,67,74,48,67,85,37,43,64,40,22,35,39,41,39,39,31,80,89,50,54,13,34,37,31,38,34,78,75,46,35,51,48,38,80,83,53,95,61,67,38,46,29,30,22,70,41,62,36,80,45,70,73,77,43,45,87,78,42,45,60,52,76,52,76,45,101,85,78,50,80,46,57,40,61,40,50,44,62,46,24,38,41,37,36,37,43,32,65,51,94,86,44,15,38,39,38,50,52,75,45,74,64,56,99,46,71,64,42,37,49,57,36,19,59,85,58,51,47,39,25,41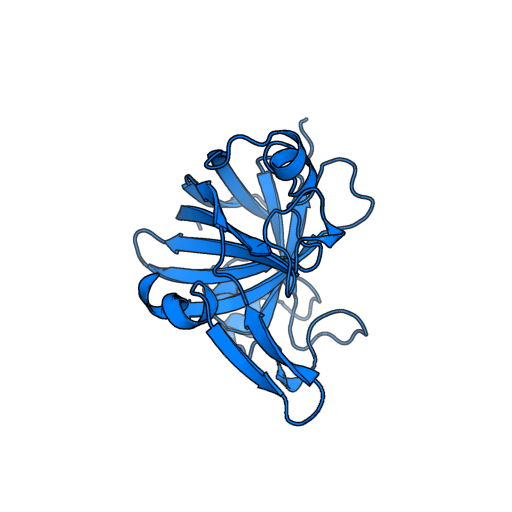,36,35,30,50,37,69,87,50,87,76,96,79,79,75,57,84,90,53,36,31,84,64,58,71,72,64,52,50,59,28,73,90,39,56,57,24,40,54,61,63,63,68,61,63,67,30,48,28,24,34,32,36,37,34,49,57,76,86,127